Protein AF-A0A6H9I0S2-F1 (afdb_monomer_lite)

Radius of gyration: 25.13 Å; chains: 1; bounding box: 90×48×46 Å

Foldseek 3Di:
DVVVVVVVVVVVVVVVVVVVVVVVPPPPLVQADDLVLLQVLLVVLLVPCLCVLCVVLVHDPPVLSVQEAEDSDADQVLDQKDQAWDWDQDPNATFIARDDSHMYGYLCSQQWDQDPVGGTDGDGRSSGHHSVVSSLVSNLRSQLNVLSVSCRVVVVLSVQGDHPPDDPCRGPSNVSSNVRSVVVSVVVVVVD

Structure (mmCIF, N/CA/C/O backbone):
data_AF-A0A6H9I0S2-F1
#
_entry.id   AF-A0A6H9I0S2-F1
#
loop_
_atom_site.group_PDB
_atom_site.id
_atom_site.type_symbol
_atom_site.label_atom_id
_atom_site.label_alt_id
_atom_site.label_comp_id
_atom_site.label_asym_id
_atom_site.label_entity_id
_atom_site.label_seq_id
_atom_site.pdbx_PDB_ins_code
_atom_site.Cartn_x
_atom_site.Cartn_y
_atom_site.Cartn_z
_atom_site.occupancy
_atom_site.B_iso_or_equiv
_atom_site.auth_seq_id
_atom_site.auth_comp_id
_atom_site.auth_asym_id
_atom_site.auth_atom_id
_atom_site.pdbx_PDB_model_num
ATOM 1 N N . MET A 1 1 ? 63.364 30.405 -28.888 1.00 50.56 1 MET A N 1
ATOM 2 C CA . MET A 1 1 ? 62.815 29.508 -27.844 1.00 50.56 1 MET A CA 1
ATOM 3 C C . MET A 1 1 ? 61.519 30.000 -27.172 1.00 50.56 1 MET A C 1
ATOM 5 O O . MET A 1 1 ? 60.943 29.227 -26.430 1.00 50.56 1 MET A O 1
ATOM 9 N N . HIS A 1 2 ? 60.971 31.193 -27.467 1.00 39.16 2 HIS A N 1
ATOM 10 C CA . HIS A 1 2 ? 59.695 31.644 -26.863 1.00 39.16 2 HIS A CA 1
ATOM 11 C C . HIS A 1 2 ? 58.406 31.169 -27.566 1.00 39.16 2 HIS A C 1
ATOM 13 O O . HIS A 1 2 ? 57.361 31.096 -26.930 1.00 39.16 2 HIS A O 1
ATOM 19 N N . ARG A 1 3 ? 58.449 30.803 -28.857 1.00 37.00 3 ARG A N 1
ATOM 20 C CA . ARG A 1 3 ? 57.252 30.327 -29.587 1.00 37.00 3 ARG A CA 1
ATOM 21 C C . ARG A 1 3 ? 56.834 28.894 -29.236 1.00 37.00 3 ARG A C 1
ATOM 23 O O . ARG A 1 3 ? 55.652 28.592 -29.281 1.00 37.00 3 ARG A O 1
ATOM 30 N N . VAL A 1 4 ? 57.786 28.036 -28.862 1.00 44.94 4 VAL A N 1
ATOM 31 C CA . VAL A 1 4 ? 57.515 26.628 -28.510 1.00 44.94 4 VAL A CA 1
ATOM 32 C C . VAL A 1 4 ? 56.884 26.519 -27.116 1.00 44.94 4 VAL A C 1
ATOM 34 O O . VAL A 1 4 ? 55.994 25.704 -26.910 1.00 44.94 4 VAL A O 1
ATOM 37 N N . PHE A 1 5 ? 57.263 27.399 -26.182 1.00 38.69 5 PHE A N 1
ATOM 38 C CA . PHE A 1 5 ? 56.756 27.376 -24.806 1.00 38.69 5 PHE A CA 1
ATOM 39 C C . PHE A 1 5 ? 55.273 27.783 -24.708 1.00 38.69 5 PHE A C 1
ATOM 41 O O . PHE A 1 5 ? 54.507 27.158 -23.982 1.00 38.69 5 PHE A O 1
ATOM 48 N N . ASN A 1 6 ? 54.831 28.753 -25.519 1.00 38.47 6 ASN A N 1
ATOM 49 C CA . ASN A 1 6 ? 53.419 29.150 -25.563 1.00 38.47 6 ASN A CA 1
ATOM 50 C C . ASN A 1 6 ? 52.501 28.071 -26.153 1.00 38.47 6 ASN A C 1
ATOM 52 O O . ASN A 1 6 ? 51.339 28.000 -25.765 1.00 38.47 6 ASN A O 1
ATOM 56 N N . PHE A 1 7 ? 53.004 27.216 -27.051 1.00 41.78 7 PHE A N 1
ATOM 57 C CA . PHE A 1 7 ? 52.204 26.133 -27.627 1.00 41.78 7 PHE A CA 1
ATOM 58 C C . PHE A 1 7 ? 51.952 25.017 -26.603 1.00 41.78 7 PHE A C 1
ATOM 60 O O . PHE A 1 7 ? 50.820 24.568 -26.453 1.00 41.78 7 PHE A O 1
ATOM 67 N N . PHE A 1 8 ? 52.971 24.635 -25.823 1.00 41.69 8 PHE A N 1
ATOM 68 C CA . PHE A 1 8 ? 52.814 23.634 -24.762 1.00 41.69 8 PHE A CA 1
ATOM 69 C C . PHE A 1 8 ? 51.913 24.116 -23.618 1.00 41.69 8 PHE A C 1
ATOM 71 O O . PHE A 1 8 ? 51.099 23.338 -23.131 1.00 41.69 8 PHE A O 1
ATOM 78 N N . CYS A 1 9 ? 51.973 25.396 -23.233 1.00 47.12 9 CYS A N 1
ATOM 79 C CA . CYS A 1 9 ? 51.040 25.943 -22.243 1.00 47.12 9 CYS A CA 1
ATOM 80 C C . CYS A 1 9 ? 49.589 25.965 -22.754 1.00 47.12 9 CYS A C 1
ATOM 82 O O . CYS A 1 9 ? 48.680 25.662 -21.987 1.00 47.12 9 CYS A O 1
ATOM 84 N N . PHE A 1 10 ? 49.361 26.254 -24.040 1.00 45.59 10 PHE A N 1
ATOM 85 C CA . PHE A 1 10 ? 48.016 26.219 -24.623 1.00 45.59 10 PHE A CA 1
ATOM 86 C C . PHE A 1 10 ? 47.449 24.797 -24.696 1.00 45.59 10 PHE A C 1
ATOM 88 O O . PHE A 1 10 ? 46.291 24.583 -24.349 1.00 45.59 10 PHE A O 1
ATOM 95 N N . VAL A 1 11 ? 48.266 23.811 -25.082 1.00 49.12 11 VAL A N 1
ATOM 96 C CA . VAL A 1 11 ? 47.844 22.401 -25.126 1.00 49.12 11 VAL A CA 1
ATOM 97 C C . VAL A 1 11 ? 47.544 21.875 -23.718 1.00 49.12 11 VAL A C 1
ATOM 99 O O . VAL A 1 11 ? 46.541 21.194 -23.539 1.00 49.12 11 VAL A O 1
ATOM 102 N N . SER A 1 12 ? 48.320 22.252 -22.698 1.00 48.72 12 SER A N 1
ATOM 103 C CA . SER A 1 12 ? 48.050 21.855 -21.306 1.00 48.72 12 SER A CA 1
ATOM 104 C C . SER A 1 12 ? 46.783 22.493 -20.728 1.00 48.72 12 SER A C 1
ATOM 106 O O . SER A 1 12 ? 46.068 21.838 -19.973 1.00 48.72 12 SER A O 1
ATOM 108 N N . VAL A 1 13 ? 46.463 23.739 -21.099 1.00 51.31 13 VAL A N 1
ATOM 109 C CA . VAL A 1 13 ? 45.194 24.380 -20.711 1.00 51.31 13 VAL A CA 1
ATOM 110 C C . VAL A 1 13 ? 44.016 23.720 -21.428 1.00 51.31 13 VAL A C 1
ATOM 112 O O . VAL A 1 13 ? 43.005 23.452 -20.791 1.00 51.31 13 VAL A O 1
ATOM 115 N N . VAL A 1 14 ? 44.147 23.373 -22.712 1.00 52.66 14 VAL A N 1
ATOM 116 C CA . VAL A 1 14 ? 43.085 22.674 -23.457 1.00 52.66 14 VAL A CA 1
ATOM 117 C C . VAL A 1 14 ? 42.875 21.249 -22.930 1.00 52.66 14 VAL A C 1
ATOM 119 O O . VAL A 1 14 ? 41.735 20.853 -22.715 1.00 52.66 14 VAL A O 1
ATOM 122 N N . VAL A 1 15 ? 43.938 20.498 -22.625 1.00 50.72 15 VAL A N 1
ATOM 123 C CA . VAL A 1 15 ? 43.829 19.158 -22.017 1.00 50.72 15 VAL A CA 1
ATOM 124 C C . VAL A 1 15 ? 43.287 19.237 -20.585 1.00 50.72 15 VAL A C 1
ATOM 126 O O . VAL A 1 15 ? 42.453 18.418 -20.212 1.00 50.72 15 VAL A O 1
ATOM 129 N N . GLY A 1 16 ? 43.681 20.246 -19.801 1.00 44.31 16 GLY A N 1
ATOM 130 C CA . GLY A 1 16 ? 43.145 20.487 -18.458 1.00 44.31 16 GLY A CA 1
ATOM 131 C C . GLY A 1 16 ? 41.664 20.876 -18.461 1.00 44.31 16 GLY A C 1
ATOM 132 O O . GLY A 1 16 ? 40.912 20.383 -17.626 1.00 44.31 16 GLY A O 1
ATOM 133 N N . VAL A 1 17 ? 41.223 21.686 -19.429 1.00 50.56 17 VAL A N 1
ATOM 134 C CA . VAL A 1 17 ? 39.807 22.046 -19.623 1.00 50.56 17 VAL A CA 1
ATOM 135 C C . VAL A 1 17 ? 38.997 20.852 -20.128 1.00 50.56 17 VAL A C 1
ATOM 137 O O . VAL A 1 17 ? 37.891 20.652 -19.646 1.00 50.56 17 VAL A O 1
ATOM 140 N N . ILE A 1 18 ? 39.539 20.007 -21.012 1.00 50.84 18 ILE A N 1
ATOM 141 C CA . ILE A 1 18 ? 38.868 18.770 -21.452 1.00 50.84 18 ILE A CA 1
ATOM 142 C C . ILE A 1 18 ? 38.779 17.753 -20.296 1.00 50.84 18 ILE A C 1
ATOM 144 O O . ILE A 1 18 ? 37.745 17.113 -20.122 1.00 50.84 18 ILE A O 1
ATOM 148 N N . TYR A 1 19 ? 39.805 17.637 -19.446 1.00 45.53 19 TYR A N 1
ATOM 149 C CA . TYR A 1 19 ? 39.780 16.748 -18.274 1.00 45.53 19 TYR A CA 1
ATOM 150 C C . TYR A 1 19 ? 38.848 17.255 -17.155 1.00 45.53 19 TYR A C 1
ATOM 152 O O . TYR A 1 19 ? 38.243 16.459 -16.444 1.00 45.53 19 TYR A O 1
ATOM 160 N N . TYR A 1 20 ? 38.676 18.576 -17.008 1.00 43.03 20 TYR A N 1
ATOM 161 C CA . TYR A 1 20 ? 37.696 19.149 -16.073 1.00 43.03 20 TYR A CA 1
ATOM 162 C C . TYR A 1 20 ? 36.266 19.180 -16.637 1.00 43.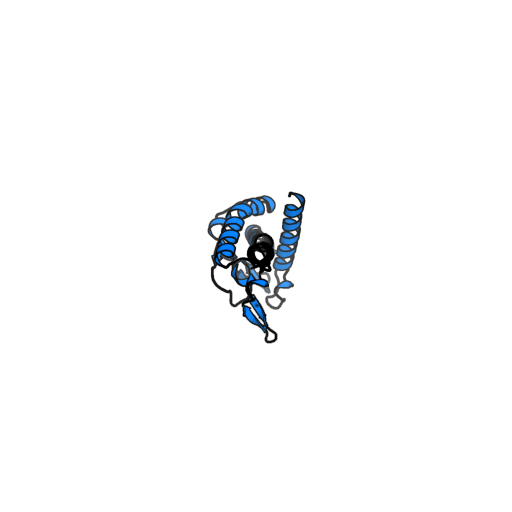03 20 TYR A C 1
ATOM 164 O O . TYR A 1 20 ? 35.311 19.057 -15.872 1.00 43.03 20 TYR A O 1
ATOM 172 N N . ALA A 1 21 ? 36.099 19.302 -17.957 1.00 42.00 21 ALA A N 1
ATOM 173 C CA . ALA A 1 21 ? 34.795 19.237 -18.619 1.00 42.00 21 ALA A CA 1
ATOM 174 C C . ALA A 1 21 ? 34.241 17.803 -18.674 1.00 42.00 21 ALA A C 1
ATOM 176 O O . ALA A 1 21 ? 33.040 17.605 -18.537 1.00 42.00 21 ALA A O 1
ATOM 177 N N . THR A 1 22 ? 35.106 16.786 -18.746 1.00 42.31 22 THR A N 1
ATOM 178 C CA . THR A 1 22 ? 34.679 15.374 -18.798 1.00 42.31 22 THR A CA 1
ATOM 179 C C . THR A 1 22 ? 34.069 14.838 -17.499 1.00 42.31 22 THR A C 1
ATOM 181 O O . THR A 1 22 ? 33.374 13.828 -17.548 1.00 42.31 22 THR A O 1
ATOM 184 N N . ASN A 1 23 ? 34.231 15.518 -16.356 1.00 40.47 23 ASN A N 1
ATOM 185 C CA . ASN A 1 23 ? 33.478 15.186 -15.136 1.00 40.47 23 ASN A CA 1
ATOM 186 C C . ASN A 1 23 ? 32.077 15.820 -15.094 1.00 40.47 23 ASN A C 1
ATOM 188 O O . ASN A 1 23 ? 31.197 15.288 -14.423 1.00 40.47 23 ASN A O 1
ATOM 192 N N . ASN A 1 24 ? 31.855 16.926 -15.812 1.00 41.97 24 ASN A N 1
ATOM 193 C CA . ASN A 1 24 ? 30.536 17.560 -15.917 1.00 41.97 24 ASN A CA 1
ATOM 194 C C . ASN A 1 24 ? 29.695 16.994 -17.075 1.00 41.97 24 ASN A C 1
ATOM 196 O O . ASN A 1 24 ? 28.488 17.214 -17.101 1.00 41.97 24 ASN A O 1
ATOM 200 N N . ASP A 1 25 ? 30.317 16.228 -17.978 1.00 38.03 25 ASP A N 1
ATOM 201 C CA . ASP A 1 25 ? 29.676 15.570 -19.124 1.00 38.03 25 ASP A CA 1
ATOM 202 C C . ASP A 1 25 ? 29.303 14.098 -18.865 1.00 38.03 25 ASP A C 1
ATOM 204 O O . ASP A 1 25 ? 28.965 13.362 -19.798 1.00 38.03 25 ASP A O 1
ATOM 208 N N . PHE A 1 26 ? 29.283 13.642 -17.606 1.00 43.69 26 PHE A N 1
ATOM 209 C CA . PHE A 1 26 ? 28.403 12.520 -17.291 1.00 43.69 26 PHE A CA 1
ATOM 210 C C . PHE A 1 26 ? 26.979 13.029 -17.497 1.00 43.69 26 PHE A C 1
ATOM 212 O O . PHE A 1 26 ? 26.432 13.744 -16.657 1.00 43.69 26 PHE A O 1
ATOM 219 N N . LEU A 1 27 ? 26.363 12.639 -18.619 1.00 43.09 27 LEU A N 1
ATOM 220 C CA . LEU A 1 27 ? 24.921 12.441 -18.652 1.00 43.09 27 LEU A CA 1
ATOM 221 C C . LEU A 1 27 ? 24.607 11.691 -17.366 1.00 43.09 27 LEU A C 1
ATOM 223 O O . LEU A 1 27 ? 24.990 10.529 -17.225 1.00 43.09 27 LEU A O 1
ATOM 227 N N . TRP A 1 28 ? 24.000 12.385 -16.405 1.00 46.88 28 TRP A N 1
ATOM 228 C CA . TRP A 1 28 ? 23.437 11.764 -15.228 1.00 46.88 28 TRP A CA 1
ATOM 229 C C . TRP A 1 28 ? 22.404 10.801 -15.789 1.00 46.88 28 TRP A C 1
ATOM 231 O O . TRP A 1 28 ? 21.280 11.189 -16.106 1.00 46.88 28 TRP A O 1
ATOM 241 N N . ILE A 1 29 ? 22.818 9.554 -16.023 1.00 53.88 29 ILE A N 1
ATOM 242 C CA . ILE A 1 29 ? 21.894 8.455 -16.202 1.00 53.88 29 ILE A CA 1
ATOM 243 C C . ILE A 1 29 ? 21.117 8.526 -14.905 1.00 53.88 29 ILE A C 1
ATOM 245 O O . ILE A 1 29 ? 21.670 8.276 -13.836 1.00 53.88 29 ILE A O 1
ATOM 249 N N . ASN A 1 30 ? 19.889 9.023 -14.987 1.00 58.41 30 ASN A N 1
ATOM 250 C CA . ASN A 1 30 ? 19.016 9.115 -13.841 1.00 58.41 30 ASN A CA 1
ATOM 251 C C . ASN A 1 30 ? 18.638 7.665 -13.542 1.00 58.41 30 ASN A C 1
ATOM 253 O O . ASN A 1 30 ? 17.701 7.117 -14.119 1.00 58.41 30 ASN A O 1
ATOM 257 N N . ILE A 1 31 ? 19.509 6.984 -12.797 1.00 74.38 31 ILE A N 1
ATOM 258 C CA . ILE A 1 31 ? 19.291 5.622 -12.347 1.00 74.38 31 ILE A CA 1
ATOM 259 C C . ILE A 1 31 ? 18.144 5.768 -11.356 1.00 74.38 31 ILE A C 1
ATOM 261 O O . ILE A 1 31 ? 18.300 6.396 -10.308 1.00 74.38 31 ILE A O 1
ATOM 265 N N . GLY A 1 32 ? 16.970 5.268 -11.735 1.00 86.06 32 GLY A N 1
ATOM 266 C CA . GLY A 1 32 ? 15.850 5.190 -10.817 1.00 86.06 32 GLY A CA 1
ATOM 267 C C . GLY A 1 32 ? 16.204 4.306 -9.623 1.00 86.06 32 GLY A C 1
ATOM 268 O O . GLY A 1 32 ? 17.244 3.648 -9.590 1.00 86.06 32 GLY A O 1
ATOM 269 N N . VAL A 1 33 ? 15.333 4.314 -8.626 1.00 93.56 33 VAL A N 1
ATOM 270 C CA . VAL A 1 33 ? 15.559 3.696 -7.319 1.00 93.56 33 VAL A CA 1
ATOM 271 C C . VAL A 1 33 ? 16.083 2.250 -7.427 1.00 93.56 33 VAL A C 1
ATOM 273 O O . VAL A 1 33 ? 15.630 1.450 -8.260 1.00 93.56 33 VAL A O 1
ATOM 276 N N . THR A 1 34 ? 17.079 1.916 -6.604 1.00 93.31 34 THR A N 1
ATOM 277 C CA . THR A 1 34 ? 17.616 0.547 -6.520 1.00 93.31 34 THR A CA 1
ATOM 278 C C . THR A 1 34 ? 16.692 -0.362 -5.701 1.00 93.31 34 THR A C 1
ATOM 280 O O . THR A 1 34 ? 15.788 0.110 -5.018 1.00 93.31 34 THR A O 1
ATOM 283 N N . GLU A 1 35 ? 16.901 -1.682 -5.745 1.00 93.25 35 GLU A N 1
ATOM 284 C CA . GLU A 1 35 ? 16.121 -2.635 -4.927 1.00 93.25 35 GLU A CA 1
ATOM 285 C C . GLU A 1 35 ? 16.310 -2.391 -3.423 1.00 93.25 35 GLU A C 1
ATOM 287 O O . GLU A 1 35 ? 15.340 -2.371 -2.668 1.00 93.25 35 GLU A O 1
ATOM 292 N N . GLU A 1 36 ? 17.546 -2.121 -2.996 1.00 94.62 36 GLU A N 1
ATOM 293 C CA . GLU A 1 36 ? 17.867 -1.796 -1.604 1.00 94.62 36 GLU A CA 1
ATOM 294 C C . GLU A 1 36 ? 17.200 -0.488 -1.157 1.00 94.62 36 GLU A C 1
ATOM 296 O O . GLU A 1 36 ? 16.602 -0.415 -0.080 1.00 94.62 36 GLU A O 1
ATOM 301 N N . GLU A 1 37 ? 17.246 0.543 -2.005 1.00 95.88 37 GLU A N 1
ATOM 302 C CA . GLU A 1 37 ? 16.596 1.821 -1.723 1.00 95.88 37 GLU A CA 1
ATOM 303 C C . GLU A 1 37 ? 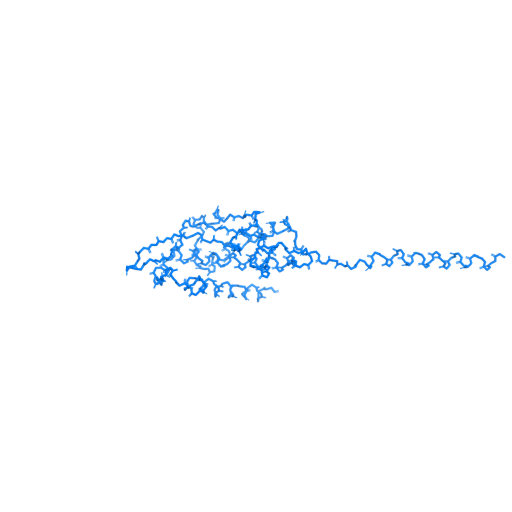15.074 1.683 -1.677 1.00 95.88 37 GLU A C 1
ATOM 305 O O . GLU A 1 37 ? 14.444 2.257 -0.791 1.00 95.88 37 GLU A O 1
ATOM 310 N N . ALA A 1 38 ? 14.484 0.900 -2.582 1.00 96.38 38 ALA A N 1
ATOM 311 C CA . ALA A 1 38 ? 13.053 0.631 -2.598 1.00 96.38 38 ALA A CA 1
ATOM 312 C C . ALA A 1 38 ? 12.598 -0.067 -1.308 1.00 96.38 38 ALA A C 1
ATOM 314 O O . ALA A 1 38 ? 11.620 0.363 -0.695 1.00 96.38 38 ALA A O 1
ATOM 315 N N . LEU A 1 39 ? 13.332 -1.080 -0.836 1.00 97.31 39 LEU A N 1
ATOM 316 C CA . LEU A 1 39 ? 13.050 -1.729 0.450 1.00 97.31 39 LEU A CA 1
ATOM 317 C C . LEU A 1 39 ? 13.152 -0.742 1.616 1.00 97.31 39 LEU A C 1
ATOM 319 O O . LEU A 1 39 ? 12.231 -0.648 2.428 1.00 97.31 39 LEU A O 1
ATOM 323 N N . SER A 1 40 ? 14.239 0.030 1.673 1.00 97.88 40 SER A N 1
ATOM 324 C CA . SER A 1 40 ? 14.467 1.024 2.727 1.00 97.88 40 SER A CA 1
ATOM 325 C C . SER A 1 40 ? 13.365 2.091 2.766 1.00 97.88 40 SER A C 1
ATOM 327 O O . SER A 1 40 ? 12.795 2.362 3.826 1.00 97.88 40 SER A O 1
ATOM 329 N N . ILE A 1 41 ? 12.987 2.638 1.604 1.00 98.06 41 ILE A N 1
ATOM 330 C CA . ILE A 1 41 ? 11.891 3.607 1.477 1.00 98.06 41 ILE A CA 1
ATOM 331 C C . ILE A 1 41 ? 10.561 2.984 1.906 1.00 98.06 41 ILE A C 1
ATOM 333 O O . ILE A 1 41 ? 9.805 3.624 2.632 1.00 98.06 41 ILE A O 1
ATOM 337 N N . THR A 1 42 ? 10.278 1.744 1.503 1.00 98.19 42 THR A N 1
ATOM 338 C CA . THR A 1 42 ? 9.026 1.058 1.862 1.00 98.19 42 THR A CA 1
ATOM 339 C C . THR A 1 42 ? 8.921 0.850 3.370 1.00 98.19 42 THR A C 1
ATOM 341 O O . THR A 1 42 ? 7.888 1.160 3.961 1.00 98.19 42 THR A O 1
ATOM 344 N N . HIS A 1 43 ? 10.000 0.404 4.021 1.00 98.12 43 HIS A N 1
ATOM 345 C CA . HIS A 1 43 ? 10.053 0.284 5.481 1.00 98.12 43 HIS A CA 1
ATOM 346 C C . HIS A 1 43 ? 9.803 1.622 6.181 1.00 98.12 43 HIS A C 1
ATOM 348 O O . HIS A 1 43 ? 9.055 1.680 7.158 1.00 98.12 43 HIS A O 1
ATOM 354 N N . ASP A 1 44 ? 10.415 2.694 5.685 1.00 97.88 44 ASP A N 1
ATOM 355 C CA . ASP A 1 44 ? 10.243 4.034 6.236 1.00 97.88 44 ASP A CA 1
ATOM 356 C C . ASP A 1 44 ? 8.805 4.554 6.056 1.00 97.88 44 ASP A C 1
ATOM 358 O O . ASP A 1 44 ? 8.212 5.074 7.003 1.00 97.88 44 ASP A O 1
ATOM 362 N N . VAL A 1 45 ? 8.197 4.342 4.885 1.00 97.12 45 VAL A N 1
ATOM 363 C CA . VAL A 1 45 ? 6.783 4.664 4.625 1.00 97.12 45 VAL A CA 1
ATOM 364 C C . VAL A 1 45 ? 5.863 3.908 5.580 1.00 97.12 45 VAL A C 1
ATOM 366 O O . VAL A 1 45 ? 5.081 4.539 6.289 1.00 97.12 45 VAL A O 1
ATOM 369 N N . VAL A 1 46 ? 5.996 2.582 5.677 1.00 97.06 46 VAL A N 1
ATOM 370 C CA . VAL A 1 46 ? 5.177 1.762 6.588 1.00 97.06 46 VAL A CA 1
ATOM 371 C C . VAL A 1 46 ? 5.328 2.235 8.030 1.00 97.06 46 VAL A C 1
ATOM 373 O O . VAL A 1 46 ? 4.332 2.438 8.726 1.00 97.06 46 VAL A O 1
ATOM 376 N N . LYS A 1 47 ? 6.558 2.487 8.481 1.00 96.00 47 LYS A N 1
ATOM 377 C CA . LYS A 1 47 ? 6.819 2.942 9.849 1.00 96.00 47 LYS A CA 1
ATOM 378 C C . LYS A 1 47 ? 6.215 4.317 10.145 1.00 96.00 47 LYS A C 1
ATOM 380 O O . LYS A 1 47 ? 5.715 4.531 11.247 1.00 96.00 47 LYS A O 1
ATOM 385 N N . THR A 1 48 ? 6.306 5.256 9.207 1.00 94.44 48 THR A N 1
ATOM 386 C CA . THR A 1 48 ? 5.936 6.661 9.451 1.00 94.44 48 THR A CA 1
ATOM 387 C C . THR A 1 48 ? 4.468 6.956 9.169 1.00 94.44 48 THR A C 1
ATOM 389 O O . THR A 1 48 ? 3.877 7.776 9.869 1.00 94.44 48 THR A O 1
ATOM 392 N N . GLN A 1 49 ? 3.863 6.291 8.183 1.00 95.69 49 GLN A N 1
ATOM 393 C CA . GLN A 1 49 ? 2.525 6.639 7.704 1.00 95.69 49 GLN A CA 1
ATOM 394 C C . GLN A 1 49 ? 1.409 5.768 8.270 1.00 95.69 49 GLN A C 1
ATOM 396 O O . GLN A 1 49 ? 0.289 6.258 8.378 1.00 95.69 49 GLN A O 1
ATOM 401 N N . THR A 1 50 ? 1.679 4.523 8.680 1.00 96.00 50 THR A N 1
ATOM 402 C CA . THR A 1 50 ? 0.614 3.598 9.118 1.00 96.00 50 THR A CA 1
ATOM 403 C C . THR A 1 50 ? -0.265 4.211 10.208 1.00 96.00 50 THR A C 1
ATOM 405 O O . THR A 1 50 ? -1.482 4.272 10.065 1.00 96.00 50 THR A O 1
ATOM 408 N N . GLN A 1 51 ? 0.341 4.761 11.263 1.00 94.69 51 GLN A N 1
ATOM 409 C CA . GLN A 1 51 ? -0.400 5.397 12.358 1.00 94.69 51 GLN A CA 1
ATOM 410 C C . GLN A 1 51 ? -1.169 6.649 11.915 1.00 94.69 51 GLN A C 1
ATOM 412 O O . GLN A 1 51 ? -2.285 6.874 12.376 1.00 94.69 51 GLN A O 1
ATOM 417 N N . LEU A 1 52 ? -0.609 7.445 11.001 1.00 94.69 52 LEU A N 1
ATOM 418 C CA . LEU A 1 52 ? -1.270 8.648 10.485 1.00 94.69 52 LEU A CA 1
ATOM 419 C C . LEU A 1 52 ? -2.510 8.290 9.657 1.00 94.69 52 LEU A C 1
ATOM 421 O O . LEU A 1 52 ? -3.553 8.923 9.805 1.00 94.69 52 LEU A O 1
ATOM 425 N N . ILE A 1 53 ? -2.403 7.258 8.820 1.00 96.75 53 ILE A N 1
ATOM 426 C CA . ILE A 1 53 ? -3.507 6.744 8.002 1.00 96.75 53 ILE A CA 1
ATOM 427 C C . ILE A 1 53 ? -4.597 6.140 8.893 1.00 96.75 53 ILE A C 1
ATOM 429 O O . ILE A 1 53 ? -5.774 6.442 8.719 1.00 96.75 53 ILE A O 1
ATOM 433 N N . LEU A 1 54 ? -4.228 5.328 9.887 1.00 95.31 54 LEU A N 1
ATOM 434 C CA . LEU A 1 54 ? -5.189 4.731 10.822 1.00 95.31 54 LEU A CA 1
ATOM 435 C C . LEU A 1 54 ? -5.974 5.797 11.604 1.00 95.31 54 LEU A C 1
ATOM 437 O O . LEU A 1 54 ? -7.197 5.698 11.724 1.00 95.31 54 LEU A O 1
ATOM 441 N N . GLN A 1 55 ? -5.292 6.851 12.067 1.00 94.19 55 GLN A N 1
ATOM 442 C CA . GLN A 1 55 ? -5.929 7.993 12.729 1.00 94.19 55 GLN A CA 1
ATOM 443 C C . GLN A 1 55 ? -6.906 8.729 11.805 1.00 94.19 55 GLN A C 1
ATOM 445 O O . GLN A 1 55 ? -8.015 9.049 12.232 1.00 94.19 55 GLN A O 1
ATOM 450 N N . ASP A 1 56 ? -6.525 8.961 10.547 1.00 95.44 56 ASP A N 1
ATOM 451 C CA . ASP A 1 56 ? -7.394 9.573 9.533 1.00 95.44 56 ASP A CA 1
ATOM 452 C C . ASP A 1 56 ? -8.634 8.710 9.233 1.00 95.44 56 ASP A C 1
ATOM 454 O O . ASP A 1 56 ? -9.749 9.220 9.119 1.00 95.44 56 ASP A O 1
ATOM 458 N N . LEU A 1 57 ? -8.469 7.385 9.210 1.00 94.94 57 LEU A N 1
ATOM 459 C CA . LEU A 1 57 ? -9.557 6.413 9.064 1.00 94.94 57 LEU A CA 1
ATOM 460 C C . LEU A 1 57 ? -10.430 6.266 10.325 1.00 94.94 57 LEU A C 1
ATOM 462 O O . LEU A 1 57 ? -11.474 5.607 10.274 1.00 94.94 57 LEU A O 1
ATOM 466 N N . GLY A 1 58 ? -10.024 6.855 11.453 1.00 94.31 58 GLY A N 1
ATOM 467 C CA . GLY A 1 58 ? -10.732 6.759 12.729 1.00 94.31 58 GLY A CA 1
ATOM 468 C C . GLY A 1 58 ? -10.699 5.359 13.351 1.00 94.31 58 GLY A C 1
ATOM 469 O O . GLY A 1 58 ? -11.616 5.007 14.094 1.00 94.31 58 GLY A O 1
ATOM 470 N N . VAL A 1 59 ? -9.678 4.552 13.044 1.00 90.44 59 VAL A N 1
ATOM 471 C CA . VAL A 1 59 ? -9.476 3.208 13.610 1.00 90.44 59 VAL A CA 1
ATOM 472 C C . VAL A 1 59 ? -8.165 3.127 14.383 1.00 90.44 59 VAL A C 1
ATOM 474 O O . VAL A 1 59 ? -7.186 3.794 14.063 1.00 90.44 59 VAL A O 1
ATOM 477 N N . GLY A 1 60 ? -8.151 2.309 15.433 1.00 88.69 60 GLY A N 1
ATOM 478 C CA . GLY A 1 60 ? -6.937 2.034 16.195 1.00 88.69 60 GLY A CA 1
ATOM 479 C C . GLY A 1 60 ? -6.026 1.025 15.497 1.00 88.69 60 GLY A C 1
ATOM 480 O O . GLY A 1 60 ? -6.468 0.218 14.675 1.00 88.69 60 GLY A O 1
ATOM 481 N N . ASP A 1 61 ? -4.754 1.044 15.886 1.00 87.75 61 ASP A N 1
ATOM 482 C CA . ASP A 1 61 ? -3.809 -0.029 15.592 1.00 87.75 61 ASP A CA 1
ATOM 483 C C . ASP A 1 61 ? -4.055 -1.193 16.561 1.00 87.75 61 ASP A C 1
ATOM 485 O O . ASP A 1 61 ? -3.523 -1.225 17.669 1.00 87.75 61 ASP A O 1
ATOM 489 N N . ASP A 1 62 ? -4.909 -2.136 16.165 1.00 86.25 62 ASP A N 1
ATOM 490 C CA . ASP A 1 62 ? -5.225 -3.347 16.936 1.00 86.25 62 ASP A CA 1
ATOM 491 C C . ASP A 1 62 ? -4.151 -4.448 16.791 1.00 86.25 62 ASP A C 1
ATOM 493 O O . ASP A 1 62 ? -4.394 -5.626 17.071 1.00 86.25 62 ASP A O 1
ATOM 497 N N . GLY A 1 63 ? -2.949 -4.064 16.346 1.00 88.25 63 GLY A N 1
ATOM 498 C CA . GLY A 1 63 ? -1.869 -4.962 15.958 1.00 88.25 63 GLY A CA 1
ATOM 499 C C . GLY A 1 63 ? -1.721 -5.120 14.444 1.00 88.25 63 GLY A C 1
ATOM 500 O O . GLY A 1 63 ? -0.924 -5.949 14.013 1.00 88.25 63 GLY A O 1
ATOM 501 N N . ILE A 1 64 ? -2.447 -4.351 13.626 1.00 90.38 64 ILE A N 1
ATOM 502 C CA . ILE A 1 64 ? -2.273 -4.352 12.168 1.00 90.38 64 ILE A CA 1
ATOM 503 C C . ILE A 1 64 ? -0.865 -3.913 11.751 1.00 90.38 64 ILE A C 1
ATOM 505 O O . ILE A 1 64 ? -0.307 -4.511 10.835 1.00 90.38 64 ILE A O 1
ATOM 509 N N . SER A 1 65 ? -0.231 -2.963 12.452 1.00 91.50 65 SER A N 1
ATOM 510 C CA . SER A 1 65 ? 1.115 -2.490 12.080 1.00 91.50 65 SER A CA 1
ATOM 511 C C . SER A 1 65 ? 2.171 -3.600 12.093 1.00 91.50 65 SER A C 1
ATOM 513 O O . SER A 1 65 ? 3.107 -3.566 11.299 1.00 91.50 65 SER A O 1
ATOM 515 N N . SER A 1 66 ? 2.035 -4.600 12.973 1.00 90.94 66 SER A N 1
ATOM 516 C CA . SER A 1 66 ? 2.957 -5.746 13.041 1.00 90.94 66 SER A CA 1
ATOM 517 C C . SER A 1 66 ? 2.633 -6.856 12.037 1.00 90.94 66 SER A C 1
ATOM 519 O O . SER A 1 66 ? 3.381 -7.828 11.933 1.00 90.94 66 SER A O 1
ATOM 521 N N . LYS A 1 67 ? 1.533 -6.709 11.291 1.00 92.19 67 LYS A N 1
ATOM 522 C CA . LYS A 1 67 ? 1.062 -7.634 10.253 1.00 92.19 67 LYS A CA 1
ATOM 523 C C . LYS A 1 67 ? 1.211 -7.062 8.841 1.00 92.19 67 LYS A C 1
ATOM 525 O O . LYS A 1 67 ? 0.694 -7.648 7.894 1.00 92.19 67 LYS A O 1
ATOM 530 N N . ILE A 1 68 ? 1.911 -5.935 8.700 1.00 94.62 68 ILE A N 1
ATOM 531 C CA . ILE A 1 68 ? 2.356 -5.421 7.406 1.00 94.62 68 ILE A CA 1
ATOM 532 C C . ILE A 1 68 ? 3.690 -6.092 7.076 1.00 94.62 68 ILE A C 1
ATOM 534 O O . ILE A 1 68 ? 4.696 -5.862 7.752 1.00 94.62 68 ILE A O 1
ATOM 538 N N . ILE A 1 69 ? 3.694 -6.939 6.053 1.00 94.88 69 ILE A N 1
ATOM 539 C CA . ILE A 1 69 ? 4.852 -7.711 5.608 1.00 94.88 69 ILE A CA 1
ATOM 540 C C . ILE A 1 69 ? 5.363 -7.096 4.308 1.00 94.88 69 ILE A C 1
ATOM 542 O O . ILE A 1 69 ? 4.632 -6.973 3.329 1.00 94.88 69 ILE A O 1
ATOM 546 N N . ILE A 1 70 ? 6.637 -6.708 4.292 1.00 96.19 70 ILE A N 1
ATOM 547 C CA . ILE A 1 70 ? 7.296 -6.168 3.100 1.00 96.19 70 ILE A CA 1
ATOM 548 C C . ILE A 1 70 ? 8.101 -7.289 2.453 1.00 96.19 70 ILE A C 1
ATOM 550 O O . ILE A 1 70 ? 8.987 -7.873 3.081 1.00 96.19 70 ILE A O 1
ATOM 554 N N . HIS A 1 71 ? 7.802 -7.575 1.191 1.00 94.25 71 HIS A N 1
ATOM 555 C CA . HIS A 1 71 ? 8.454 -8.618 0.409 1.00 94.25 71 HIS A CA 1
ATOM 556 C C . HIS A 1 71 ? 9.567 -8.028 -0.456 1.00 94.25 71 HIS A C 1
ATOM 558 O O . HIS A 1 71 ? 9.422 -6.965 -1.053 1.00 94.25 71 HIS A O 1
ATOM 564 N N . ASN A 1 72 ? 10.684 -8.739 -0.574 1.00 91.81 72 ASN A N 1
ATOM 565 C CA . ASN A 1 72 ? 11.787 -8.378 -1.473 1.00 91.81 72 ASN A CA 1
ATOM 566 C C . ASN A 1 72 ? 11.757 -9.159 -2.796 1.00 91.81 72 ASN A C 1
ATOM 568 O O . ASN A 1 72 ? 12.760 -9.228 -3.501 1.00 91.81 72 ASN A O 1
ATOM 572 N N . THR A 1 73 ? 10.618 -9.768 -3.119 1.00 89.81 73 THR A N 1
ATOM 573 C CA . THR A 1 73 ? 10.426 -10.598 -4.306 1.00 89.81 73 THR A CA 1
ATOM 574 C C . THR A 1 73 ? 9.566 -9.892 -5.347 1.00 89.81 73 THR A C 1
ATOM 576 O O . THR A 1 73 ? 8.775 -8.999 -5.043 1.00 89.81 73 THR A O 1
ATOM 579 N N . TYR A 1 74 ? 9.730 -10.313 -6.598 1.00 85.06 74 TYR A N 1
ATOM 580 C CA . TYR A 1 74 ? 8.887 -9.904 -7.714 1.00 85.06 74 TYR A CA 1
ATOM 581 C C . TYR A 1 74 ? 7.563 -10.686 -7.660 1.00 85.06 74 TYR A C 1
ATOM 583 O O . TYR A 1 74 ? 7.606 -11.915 -7.716 1.00 85.06 74 TYR A O 1
ATOM 591 N N . PRO A 1 75 ? 6.401 -10.025 -7.516 1.00 82.31 75 PRO A N 1
ATOM 592 C CA . PRO A 1 75 ? 5.130 -10.725 -7.377 1.00 82.31 75 PRO A CA 1
ATOM 593 C C . PRO A 1 75 ? 4.625 -11.243 -8.730 1.00 82.31 75 PRO A C 1
ATOM 595 O O . PRO A 1 75 ? 4.482 -10.476 -9.682 1.00 82.31 75 PRO A O 1
ATOM 598 N N . ASP A 1 76 ? 4.257 -12.523 -8.802 1.00 76.88 76 ASP A N 1
ATOM 599 C CA . ASP A 1 76 ? 3.744 -13.145 -10.037 1.00 76.88 76 ASP A CA 1
ATOM 600 C C . ASP A 1 76 ? 2.401 -12.550 -10.501 1.00 76.88 76 ASP A C 1
ATOM 602 O O . ASP A 1 76 ? 2.067 -12.557 -11.688 1.00 76.88 76 ASP A O 1
ATOM 606 N N . ASN A 1 77 ? 1.613 -12.021 -9.562 1.00 76.38 77 ASN A N 1
ATOM 607 C CA . ASN A 1 77 ? 0.310 -11.415 -9.837 1.00 76.38 77 ASN A CA 1
ATOM 608 C C . ASN A 1 77 ? 0.405 -9.941 -10.277 1.00 76.38 77 ASN A C 1
ATOM 610 O O . ASN A 1 77 ? -0.552 -9.416 -10.846 1.00 76.38 77 ASN A O 1
ATOM 614 N N . GLY A 1 78 ? 1.563 -9.299 -10.088 1.00 81.00 78 GLY A N 1
ATOM 615 C CA . GLY A 1 78 ? 1.794 -7.903 -10.450 1.00 81.00 78 GLY A CA 1
ATOM 616 C C . GLY A 1 78 ? 1.092 -6.875 -9.555 1.00 81.00 78 GLY A C 1
ATOM 617 O O . GLY A 1 78 ? 0.920 -5.741 -9.999 1.00 81.00 78 GLY A O 1
ATOM 618 N N . TYR A 1 79 ? 0.686 -7.235 -8.332 1.00 85.38 79 TYR A N 1
ATOM 619 C CA . TYR A 1 79 ? 0.112 -6.291 -7.365 1.00 85.38 79 TYR A CA 1
ATOM 620 C C . TYR A 1 79 ? 1.176 -5.730 -6.415 1.00 85.38 79 TYR A C 1
ATOM 622 O O . TYR A 1 79 ? 2.067 -6.450 -5.968 1.00 85.38 79 TYR A O 1
ATOM 630 N N . ALA A 1 80 ? 1.073 -4.435 -6.104 1.00 87.38 80 ALA A N 1
ATOM 631 C CA . ALA A 1 80 ? 1.986 -3.728 -5.200 1.00 87.38 80 ALA A CA 1
ATOM 632 C C . ALA A 1 80 ? 1.648 -3.916 -3.718 1.00 87.38 80 ALA A C 1
ATOM 634 O O . ALA A 1 80 ? 2.529 -3.812 -2.866 1.00 87.38 80 ALA A O 1
ATOM 635 N N . GLY A 1 81 ? 0.379 -4.177 -3.425 1.00 88.75 81 GLY A N 1
ATOM 636 C CA . GLY A 1 81 ? -0.164 -4.412 -2.100 1.00 88.75 81 GLY A CA 1
ATOM 637 C C . GLY A 1 81 ? -1.245 -5.479 -2.184 1.00 88.75 81 GLY A C 1
ATOM 638 O O . GLY A 1 81 ? -1.878 -5.636 -3.230 1.00 88.75 81 GLY A O 1
ATOM 639 N N . LEU A 1 82 ? -1.389 -6.261 -1.118 1.00 88.12 82 LEU A N 1
ATOM 640 C CA . LEU A 1 82 ? -2.458 -7.238 -0.968 1.00 88.12 82 LEU A CA 1
ATOM 641 C C . LEU A 1 82 ? -2.920 -7.280 0.484 1.00 88.12 82 LEU A C 1
ATOM 643 O O . LEU A 1 82 ? -2.225 -7.798 1.363 1.00 88.12 82 LEU A O 1
ATOM 647 N N . PHE A 1 83 ? -4.142 -6.825 0.724 1.00 83.00 83 PHE A N 1
ATOM 648 C CA . PHE A 1 83 ? -4.905 -7.221 1.895 1.00 83.00 83 PHE A CA 1
ATOM 649 C C . PHE A 1 83 ? -5.569 -8.575 1.622 1.00 83.00 83 PHE A C 1
ATOM 651 O O . PHE A 1 83 ? -6.471 -8.684 0.781 1.00 83.00 83 PHE A O 1
ATOM 658 N N . TYR A 1 84 ? -5.131 -9.623 2.330 1.00 74.31 84 TYR A N 1
ATOM 659 C CA . TYR A 1 84 ? -5.644 -10.978 2.105 1.00 74.31 84 TYR A CA 1
ATOM 660 C C . TYR A 1 84 ? -7.169 -11.037 2.176 1.00 74.31 84 TYR A C 1
ATOM 662 O O . TYR A 1 84 ? -7.808 -10.411 3.023 1.00 74.31 84 TYR A O 1
ATOM 670 N N . GLY A 1 85 ? -7.755 -11.855 1.303 1.00 67.38 85 GLY A N 1
ATOM 671 C CA . GLY A 1 85 ? -9.173 -12.171 1.311 1.00 67.38 85 GLY A CA 1
ATOM 672 C C . GLY A 1 85 ? -9.468 -13.660 1.241 1.00 67.38 85 GLY A C 1
ATOM 673 O O . GLY A 1 85 ? -8.647 -14.485 0.860 1.00 67.38 85 GLY A O 1
ATOM 674 N N . ASP A 1 86 ? -10.678 -13.976 1.658 1.00 69.50 86 ASP A N 1
ATOM 675 C CA . ASP A 1 86 ? -11.379 -15.244 1.623 1.00 69.50 86 ASP A CA 1
ATOM 676 C C . ASP A 1 86 ? -12.736 -15.003 0.941 1.00 69.50 86 ASP A C 1
ATOM 678 O O . ASP A 1 86 ? -12.953 -13.980 0.289 1.00 69.50 86 ASP A O 1
ATOM 682 N N . TYR A 1 87 ? -13.668 -15.933 1.076 1.00 71.75 87 TYR A N 1
ATOM 683 C CA . TYR A 1 87 ? -15.025 -15.783 0.587 1.00 71.75 87 TYR A CA 1
ATOM 684 C C . TYR A 1 87 ? -16.016 -16.121 1.694 1.00 71.75 87 TYR A C 1
ATOM 686 O O . TYR A 1 87 ? -15.832 -17.080 2.442 1.00 71.75 87 TYR A O 1
ATOM 694 N N . ALA A 1 88 ? -17.109 -15.371 1.760 1.00 70.00 88 ALA A N 1
ATOM 695 C CA . ALA A 1 88 ? -18.257 -15.713 2.586 1.00 70.00 88 ALA A CA 1
ATOM 696 C C . ALA A 1 88 ? -19.523 -15.743 1.734 1.00 70.00 88 ALA A C 1
ATOM 698 O O . ALA A 1 88 ? -19.639 -15.043 0.728 1.00 70.00 88 ALA A O 1
ATOM 699 N N . ILE A 1 89 ? -20.487 -16.561 2.150 1.00 73.06 89 ILE A N 1
ATOM 700 C CA . ILE A 1 89 ? -21.822 -16.556 1.559 1.00 73.06 89 ILE A CA 1
ATOM 701 C C . ILE A 1 89 ? -22.687 -15.630 2.410 1.00 73.06 89 ILE A C 1
ATOM 703 O O . ILE A 1 89 ? -23.003 -15.955 3.553 1.00 73.06 89 ILE A O 1
ATOM 707 N N . ALA A 1 90 ? -23.071 -14.487 1.848 1.00 66.94 90 ALA A N 1
ATOM 708 C CA . ALA A 1 90 ? -23.996 -13.544 2.465 1.00 66.94 90 ALA A CA 1
ATOM 709 C C . ALA A 1 90 ? -25.242 -13.436 1.579 1.00 66.94 90 ALA A C 1
ATOM 711 O O . ALA A 1 90 ? -25.141 -13.150 0.389 1.00 66.94 90 ALA A O 1
ATOM 712 N N . ASN A 1 91 ? -26.425 -13.699 2.144 1.00 68.50 91 ASN A N 1
ATOM 713 C CA . ASN A 1 91 ? -27.706 -13.650 1.423 1.00 68.50 91 ASN A CA 1
ATOM 714 C C . ASN A 1 91 ? -27.738 -14.489 0.124 1.00 68.50 91 ASN A C 1
ATOM 716 O O . ASN A 1 91 ? -28.342 -14.089 -0.866 1.00 68.50 91 ASN A O 1
ATOM 720 N N . GLY A 1 92 ? -27.070 -15.648 0.116 1.00 72.38 92 GLY A N 1
ATOM 721 C CA . GLY A 1 92 ? -27.011 -16.541 -1.049 1.00 72.38 92 GLY A CA 1
ATOM 722 C C . GLY A 1 92 ? -26.018 -16.125 -2.141 1.00 72.38 92 GLY A C 1
ATOM 723 O O . GLY A 1 92 ? -25.870 -16.855 -3.117 1.00 72.38 92 GLY A O 1
ATOM 724 N N . VAL A 1 93 ? -25.300 -15.010 -1.970 1.00 73.06 93 VAL A N 1
ATOM 725 C CA . VAL A 1 93 ? -24.240 -14.556 -2.880 1.00 73.06 93 VAL A CA 1
ATOM 726 C C . VAL A 1 93 ? -22.882 -14.935 -2.296 1.00 73.06 93 VAL A C 1
ATOM 728 O O . VAL A 1 93 ? -22.602 -14.656 -1.128 1.00 73.06 93 VAL A O 1
ATOM 731 N N . LYS A 1 94 ? -22.028 -15.577 -3.103 1.00 73.00 94 LYS A N 1
ATOM 732 C CA . LYS A 1 94 ? -20.618 -15.784 -2.755 1.00 73.00 94 LYS A CA 1
ATOM 733 C C . LYS A 1 94 ? -19.891 -14.461 -2.956 1.00 73.00 94 LYS A C 1
ATOM 735 O O . LYS A 1 94 ? -19.670 -14.048 -4.092 1.00 73.00 94 LYS A O 1
ATOM 740 N N . SER A 1 95 ? -19.509 -13.824 -1.861 1.00 67.56 95 SER A N 1
ATOM 741 C CA . SER A 1 95 ? -18.751 -12.581 -1.880 1.00 67.56 95 SER A CA 1
ATOM 742 C C . SER A 1 95 ? -1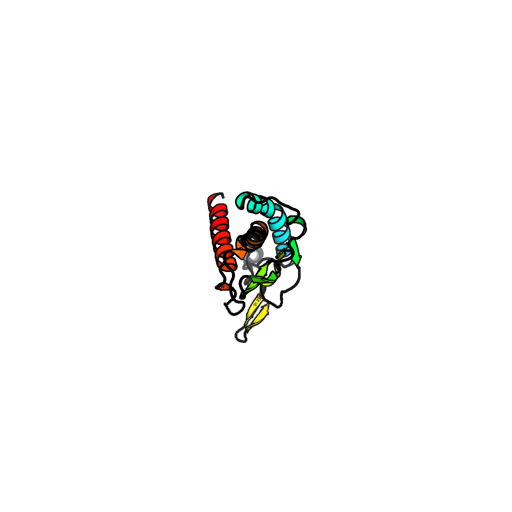7.321 -12.835 -1.458 1.00 67.56 95 SER A C 1
ATOM 744 O O . SER A 1 95 ? -17.072 -13.605 -0.533 1.00 67.56 95 SER A O 1
ATOM 746 N N . TYR A 1 96 ? -16.377 -12.193 -2.148 1.00 68.31 96 TYR A N 1
ATOM 747 C CA . TYR A 1 96 ? -15.028 -12.025 -1.608 1.00 68.31 96 TYR A CA 1
ATOM 748 C C . TYR A 1 96 ? -15.159 -11.344 -0.250 1.00 68.31 96 TYR A C 1
ATOM 750 O O . TYR A 1 96 ? -16.081 -10.568 -0.070 1.00 68.31 96 TYR A O 1
ATOM 758 N N . VAL A 1 97 ? -14.317 -11.654 0.716 1.00 66.19 97 VAL A N 1
ATOM 759 C CA . VAL A 1 97 ? -14.295 -11.008 2.024 1.00 66.19 97 VAL A CA 1
ATOM 760 C C . VAL A 1 97 ? -12.851 -10.914 2.425 1.00 66.19 97 VAL A C 1
ATOM 762 O O . VAL A 1 97 ? -12.160 -11.913 2.490 1.00 66.19 97 VAL A O 1
ATOM 765 N N . GLN A 1 98 ? -12.386 -9.726 2.740 1.00 66.25 98 GLN A N 1
ATOM 766 C CA . GLN A 1 98 ? -11.041 -9.533 3.248 1.00 66.25 98 GLN A CA 1
ATOM 767 C C . GLN A 1 98 ? -10.865 -10.272 4.587 1.00 66.25 98 GLN A C 1
ATOM 769 O O . GLN A 1 98 ? -11.679 -10.122 5.492 1.00 66.25 98 GLN A O 1
ATOM 774 N N . LYS A 1 99 ? -9.863 -11.147 4.703 1.00 61.88 99 LYS A N 1
ATOM 775 C CA . LYS A 1 99 ? -9.643 -12.036 5.850 1.00 61.88 99 LYS A CA 1
ATOM 776 C C . LYS A 1 99 ? -8.178 -12.016 6.240 1.00 61.88 99 LYS A C 1
ATOM 778 O O . LYS A 1 99 ? -7.302 -12.051 5.390 1.00 61.88 99 LYS A O 1
ATOM 783 N N . SER A 1 100 ? -7.955 -12.096 7.550 1.00 62.81 100 SER A N 1
ATOM 784 C CA . SER A 1 100 ? -6.680 -12.297 8.260 1.00 62.81 100 SER A CA 1
ATOM 785 C C . SER A 1 100 ? -5.981 -11.043 8.781 1.00 62.81 100 SER A C 1
ATOM 787 O O . SER A 1 100 ? -5.197 -11.169 9.722 1.00 62.81 100 SER A O 1
ATOM 789 N N . GLY A 1 101 ? -6.322 -9.841 8.302 1.00 71.75 101 GLY A N 1
ATOM 790 C CA . GLY A 1 101 ? -5.697 -8.622 8.829 1.00 71.75 101 GLY A CA 1
ATOM 791 C C . GLY A 1 101 ? -4.188 -8.596 8.596 1.00 71.75 101 GLY A C 1
ATOM 792 O O . GLY A 1 101 ? -3.460 -8.110 9.453 1.00 71.75 101 GLY A O 1
ATOM 793 N N . VAL A 1 102 ? -3.732 -9.188 7.491 1.00 88.62 102 VAL A N 1
ATOM 794 C CA . VAL A 1 102 ? -2.344 -9.160 7.023 1.00 88.62 102 VAL A CA 1
ATOM 795 C C . VAL A 1 102 ? -2.313 -8.355 5.732 1.00 88.62 102 VAL A C 1
ATOM 797 O O . VAL A 1 102 ? -3.169 -8.549 4.866 1.00 88.62 102 VAL A O 1
ATOM 800 N N . ILE A 1 103 ? -1.335 -7.458 5.637 1.00 92.44 103 ILE A N 1
ATOM 801 C CA . ILE A 1 103 ? -1.063 -6.642 4.454 1.00 92.44 103 ILE A CA 1
ATOM 802 C C . ILE A 1 103 ? 0.296 -7.068 3.922 1.00 92.44 103 ILE A C 1
ATOM 804 O O . ILE A 1 103 ? 1.304 -6.873 4.598 1.00 92.44 103 ILE A O 1
ATOM 808 N N . ASP A 1 104 ? 0.333 -7.613 2.715 1.00 93.25 104 ASP A N 1
ATOM 809 C CA . ASP A 1 104 ? 1.582 -7.822 1.991 1.00 93.25 104 ASP A CA 1
ATOM 810 C C . ASP A 1 104 ? 1.871 -6.607 1.103 1.00 93.25 104 ASP A C 1
ATOM 812 O O . ASP A 1 104 ? 0.977 -6.118 0.416 1.00 93.25 104 ASP A O 1
ATOM 816 N N . ILE A 1 105 ? 3.115 -6.129 1.089 1.00 95.94 105 ILE A N 1
ATOM 817 C CA . ILE A 1 105 ? 3.584 -5.056 0.200 1.00 95.94 105 ILE A CA 1
ATOM 818 C C . ILE A 1 105 ? 4.751 -5.579 -0.639 1.00 95.94 105 ILE A C 1
ATOM 820 O O . ILE A 1 105 ? 5.733 -6.090 -0.100 1.00 95.94 105 ILE A O 1
ATOM 824 N N . TYR A 1 106 ? 4.656 -5.409 -1.958 1.00 95.88 106 TYR A N 1
ATOM 825 C CA . TYR A 1 106 ? 5.615 -5.880 -2.960 1.00 95.88 106 TYR A CA 1
ATOM 826 C C . TYR A 1 106 ? 6.262 -4.700 -3.704 1.00 95.88 106 TYR A C 1
ATOM 828 O O . TYR A 1 106 ? 5.908 -4.409 -4.850 1.00 95.88 106 TYR A O 1
ATOM 836 N N . PRO A 1 107 ? 7.248 -4.015 -3.102 1.00 95.69 107 PRO A N 1
ATOM 837 C CA . PRO A 1 107 ? 7.918 -2.865 -3.712 1.00 95.69 107 PRO A CA 1
ATOM 838 C C . PRO A 1 107 ? 8.555 -3.157 -5.079 1.00 95.69 107 PRO A C 1
ATOM 840 O O . PRO A 1 107 ? 8.623 -2.271 -5.931 1.00 95.69 107 PRO A O 1
ATOM 843 N N . MET A 1 108 ? 8.992 -4.398 -5.324 1.00 94.62 108 MET A N 1
ATOM 844 C CA . MET A 1 108 ? 9.668 -4.782 -6.571 1.00 94.62 108 MET A CA 1
ATOM 845 C C . MET A 1 108 ? 8.745 -4.775 -7.796 1.00 94.62 108 MET A C 1
ATOM 847 O O . MET A 1 108 ? 9.233 -4.801 -8.927 1.00 94.62 108 MET A O 1
ATOM 851 N N . VAL A 1 109 ? 7.421 -4.691 -7.612 1.00 92.44 109 VAL A N 1
ATOM 852 C CA . VAL A 1 109 ? 6.475 -4.614 -8.735 1.00 92.44 109 VAL A CA 1
ATOM 853 C C . VAL A 1 109 ? 6.724 -3.391 -9.620 1.00 92.44 109 VAL A C 1
ATOM 855 O O . VAL A 1 109 ? 6.579 -3.468 -10.837 1.00 92.44 109 VAL A O 1
ATOM 858 N N . TYR A 1 110 ? 7.193 -2.284 -9.035 1.00 92.44 110 TYR A N 1
ATOM 859 C CA . TYR A 1 110 ? 7.511 -1.049 -9.758 1.00 92.44 110 TYR A CA 1
ATOM 860 C C . TYR A 1 110 ? 8.740 -1.183 -10.657 1.00 92.44 110 TYR A C 1
ATOM 862 O O . TYR A 1 110 ? 9.066 -0.269 -11.414 1.00 92.44 110 TYR A O 1
ATOM 870 N N . PHE A 1 111 ? 9.442 -2.315 -10.578 1.00 93.19 111 PHE A N 1
ATOM 871 C CA . PHE A 1 111 ? 10.554 -2.650 -11.457 1.00 93.19 111 PHE A CA 1
ATOM 872 C C . PHE A 1 111 ? 10.130 -3.626 -12.550 1.00 93.19 111 PHE A C 1
ATOM 874 O O . PHE A 1 111 ? 10.989 -4.156 -13.255 1.00 93.19 111 PHE A O 1
ATOM 881 N N . MET A 1 112 ? 8.827 -3.855 -12.713 1.00 91.19 112 MET A N 1
ATOM 882 C CA . MET A 1 112 ? 8.255 -4.725 -13.728 1.00 91.19 112 MET A CA 1
ATOM 883 C C . MET A 1 112 ? 7.259 -3.968 -14.605 1.00 91.19 112 MET A C 1
ATOM 885 O O . MET A 1 112 ? 6.663 -2.971 -14.207 1.00 91.19 112 MET A O 1
ATOM 889 N N . ARG A 1 113 ? 7.045 -4.476 -15.816 1.00 89.50 113 ARG A N 1
ATOM 890 C CA . ARG A 1 113 ? 5.923 -4.102 -16.684 1.00 89.50 113 ARG A CA 1
ATOM 891 C C . ARG A 1 113 ? 5.428 -5.322 -17.438 1.00 89.50 113 ARG A C 1
ATOM 893 O O . ARG A 1 113 ? 6.165 -6.295 -17.571 1.00 89.50 113 ARG A O 1
ATOM 900 N N . ARG A 1 114 ? 4.220 -5.251 -17.994 1.00 87.69 114 ARG A N 1
ATOM 901 C CA . ARG A 1 114 ? 3.770 -6.254 -18.963 1.00 87.69 114 ARG A CA 1
ATOM 902 C C . ARG A 1 114 ? 4.365 -5.960 -20.337 1.00 87.69 114 ARG A C 1
ATOM 904 O O . ARG A 1 114 ? 4.330 -4.817 -20.794 1.00 87.69 114 ARG A O 1
ATOM 911 N N . ASP A 1 115 ? 4.948 -6.973 -20.967 1.00 88.25 115 ASP A N 1
ATOM 912 C CA . ASP A 1 115 ? 5.325 -6.910 -22.376 1.00 88.25 115 ASP A CA 1
ATOM 913 C C . ASP A 1 115 ? 4.093 -7.058 -23.293 1.00 88.25 115 ASP A C 1
ATOM 915 O O . ASP A 1 115 ? 2.952 -7.151 -22.837 1.00 88.25 115 ASP A O 1
ATOM 919 N N . LYS A 1 116 ? 4.323 -7.055 -24.609 1.00 90.06 116 LYS A N 1
ATOM 920 C CA . LYS A 1 116 ? 3.270 -7.187 -25.632 1.00 90.06 116 LYS A CA 1
ATOM 921 C C . LYS A 1 116 ? 2.480 -8.502 -25.543 1.00 90.06 116 LYS A C 1
ATOM 923 O O . LYS A 1 116 ? 1.358 -8.556 -26.036 1.00 90.06 116 LYS A O 1
ATOM 928 N N . ASP A 1 117 ? 3.073 -9.531 -24.943 1.00 89.25 117 ASP A N 1
ATOM 929 C CA . ASP A 1 117 ? 2.503 -10.868 -24.797 1.00 89.25 117 ASP A CA 1
ATOM 930 C C . ASP A 1 117 ? 1.844 -11.032 -23.408 1.00 89.25 117 ASP A C 1
ATOM 932 O O . ASP A 1 117 ? 1.290 -12.082 -23.090 1.00 89.25 117 ASP A O 1
ATOM 936 N N . GLY A 1 118 ? 1.863 -9.974 -22.586 1.00 83.31 118 GLY A N 1
ATOM 937 C CA . GLY A 1 118 ? 1.257 -9.921 -21.258 1.00 83.31 118 GLY A CA 1
ATOM 938 C C . GLY A 1 118 ? 2.156 -10.429 -20.128 1.00 83.31 118 GLY A C 1
ATOM 939 O O . GLY A 1 118 ? 1.720 -10.414 -18.970 1.00 83.31 118 GLY A O 1
ATOM 940 N N . ASN A 1 119 ? 3.395 -10.834 -20.422 1.00 85.81 119 ASN A N 1
ATOM 941 C CA . ASN A 1 119 ? 4.331 -11.367 -19.432 1.00 85.81 119 ASN A CA 1
ATOM 942 C C . ASN A 1 119 ? 4.949 -10.240 -18.605 1.00 85.81 119 ASN A C 1
ATOM 944 O O . ASN A 1 119 ? 5.284 -9.181 -19.137 1.00 85.81 119 ASN A O 1
ATOM 948 N N . LEU A 1 120 ? 5.132 -10.473 -17.304 1.00 84.56 120 LEU A N 1
ATOM 949 C CA . LEU A 1 120 ? 5.855 -9.541 -16.444 1.00 84.56 120 LEU A CA 1
ATOM 950 C C . LEU A 1 120 ? 7.354 -9.612 -16.754 1.00 84.56 120 LEU A C 1
ATOM 952 O O . LEU A 1 120 ? 7.981 -10.660 -16.621 1.00 84.56 120 LEU A O 1
ATOM 956 N N . VAL A 1 121 ? 7.926 -8.481 -17.155 1.00 88.81 121 VAL A N 1
ATOM 957 C CA . VAL A 1 121 ? 9.347 -8.331 -17.475 1.00 88.81 121 VAL A CA 1
ATOM 958 C C . VAL A 1 121 ? 9.943 -7.174 -16.688 1.00 88.81 121 VAL A C 1
ATOM 960 O O . VAL A 1 121 ? 9.288 -6.150 -16.485 1.00 88.81 121 VAL A O 1
ATOM 963 N N . SER A 1 122 ? 11.197 -7.314 -16.262 1.00 89.06 122 SER A N 1
ATOM 964 C CA . SER A 1 122 ? 11.898 -6.251 -15.545 1.00 89.06 122 SER A CA 1
ATOM 965 C C . SER A 1 122 ? 12.127 -5.028 -16.435 1.00 89.06 122 SER A C 1
ATOM 967 O O . SER A 1 122 ? 12.475 -5.152 -17.613 1.00 89.06 122 SER A O 1
ATOM 969 N N . ILE A 1 123 ? 11.978 -3.833 -15.867 1.00 89.75 123 ILE A N 1
ATOM 970 C CA . ILE A 1 123 ? 12.282 -2.581 -16.560 1.00 89.75 123 ILE A CA 1
ATOM 971 C C . ILE A 1 123 ? 13.742 -2.158 -16.332 1.00 89.75 123 ILE A C 1
ATOM 973 O O . ILE A 1 123 ? 14.292 -2.363 -15.240 1.00 89.75 123 ILE A O 1
ATOM 977 N N . PRO A 1 124 ? 14.378 -1.531 -17.338 1.00 87.06 124 PRO A N 1
ATOM 978 C CA . PRO A 1 124 ? 15.694 -0.918 -17.188 1.00 87.06 124 PRO A CA 1
ATOM 979 C C . PRO A 1 124 ? 15.734 0.115 -16.056 1.00 87.06 124 PRO A C 1
ATOM 981 O O . PRO A 1 124 ? 14.751 0.811 -15.806 1.00 87.06 124 PRO A O 1
ATOM 984 N N . SER A 1 125 ? 16.884 0.264 -15.396 1.00 86.31 125 SER A N 1
ATOM 985 C CA . SER A 1 125 ? 17.034 1.164 -14.242 1.00 86.31 125 SER A CA 1
ATOM 986 C C . SER A 1 125 ? 16.738 2.633 -14.554 1.00 86.31 125 SER A C 1
ATOM 988 O O . SER A 1 125 ? 16.197 3.335 -13.710 1.00 86.31 125 SER A O 1
ATOM 990 N N . ASN A 1 126 ? 17.004 3.092 -15.776 1.00 83.75 126 ASN A N 1
ATOM 991 C CA . ASN A 1 126 ? 16.681 4.449 -16.230 1.00 83.75 126 ASN A CA 1
ATOM 992 C C . ASN A 1 126 ? 15.183 4.681 -16.520 1.00 83.75 126 ASN A C 1
ATOM 994 O O . ASN A 1 126 ? 14.801 5.791 -16.880 1.00 83.75 126 ASN A O 1
ATOM 998 N N . GLN A 1 127 ? 14.351 3.641 -16.416 1.00 88.88 127 GLN A N 1
ATOM 999 C CA . GLN A 1 127 ? 12.888 3.715 -16.530 1.00 88.88 127 GLN A CA 1
ATOM 1000 C C . GLN A 1 127 ? 12.193 3.517 -15.177 1.00 88.88 127 GLN A C 1
ATOM 1002 O O . GLN A 1 127 ? 10.971 3.618 -15.104 1.00 88.88 127 GLN A O 1
ATOM 1007 N N . ARG A 1 128 ? 12.950 3.219 -14.114 1.00 91.00 128 ARG A N 1
ATOM 1008 C CA . ARG A 1 128 ? 12.415 3.084 -12.755 1.00 91.00 128 ARG A CA 1
ATOM 1009 C C . ARG A 1 128 ? 12.057 4.461 -12.186 1.00 91.00 128 ARG A C 1
ATOM 1011 O O . ARG A 1 128 ? 12.689 5.452 -12.563 1.00 91.00 128 ARG A O 1
ATOM 1018 N N . PRO A 1 129 ? 11.086 4.541 -11.259 1.00 91.56 129 PRO A N 1
ATOM 1019 C CA . PRO A 1 129 ? 10.800 5.785 -10.554 1.00 91.56 129 PRO A CA 1
ATOM 1020 C C . PRO A 1 129 ? 12.040 6.281 -9.802 1.00 91.56 129 PRO A C 1
ATOM 1022 O O . PRO A 1 129 ? 12.872 5.493 -9.349 1.00 91.56 129 PRO A O 1
ATOM 1025 N N . ASN A 1 130 ? 12.163 7.597 -9.641 1.00 93.94 130 ASN A N 1
ATOM 1026 C CA . ASN A 1 130 ? 13.133 8.157 -8.703 1.00 93.94 130 ASN A CA 1
ATOM 1027 C C . ASN A 1 130 ? 12.674 7.898 -7.249 1.00 93.94 130 ASN A C 1
ATOM 1029 O O . ASN A 1 130 ? 11.581 7.386 -7.005 1.00 93.94 130 ASN A O 1
ATOM 1033 N N . LYS A 1 131 ? 13.507 8.252 -6.265 1.00 94.31 131 LYS A N 1
ATOM 1034 C CA . LYS A 1 131 ? 13.226 7.991 -4.840 1.00 94.31 131 LYS A CA 1
ATOM 1035 C C . LYS A 1 131 ? 11.929 8.631 -4.341 1.00 94.31 131 LYS A C 1
ATOM 1037 O O . LYS A 1 131 ? 11.235 8.034 -3.525 1.00 94.31 131 LYS A O 1
ATOM 1042 N N . GLU A 1 132 ? 11.629 9.839 -4.805 1.00 92.25 132 GLU A N 1
ATOM 1043 C CA . GLU A 1 132 ? 10.436 10.586 -4.405 1.00 92.25 132 GLU A CA 1
ATOM 1044 C C . GLU A 1 132 ? 9.176 9.966 -5.009 1.00 92.25 132 GLU A C 1
ATOM 1046 O O . GLU A 1 132 ? 8.277 9.584 -4.267 1.00 92.25 132 GLU A O 1
ATOM 1051 N N . GLY A 1 133 ? 9.168 9.729 -6.323 1.00 92.75 133 GLY A N 1
ATOM 1052 C CA . GLY A 1 133 ? 8.068 9.051 -7.002 1.00 92.75 133 GLY A CA 1
ATOM 1053 C C . GLY A 1 133 ? 7.813 7.659 -6.426 1.00 92.75 133 GLY A C 1
ATOM 1054 O O . GLY A 1 133 ? 6.675 7.302 -6.157 1.00 92.75 133 GLY A O 1
ATOM 1055 N N . PHE A 1 134 ? 8.865 6.893 -6.123 1.00 95.94 134 PHE A N 1
ATOM 1056 C CA . PHE A 1 134 ? 8.706 5.589 -5.478 1.00 95.94 134 PHE A CA 1
ATOM 1057 C C . PHE A 1 134 ? 8.092 5.699 -4.072 1.00 95.94 134 PHE A C 1
ATOM 1059 O O . PHE A 1 134 ? 7.227 4.907 -3.700 1.00 95.94 134 PHE A O 1
ATOM 1066 N N . ARG A 1 135 ? 8.503 6.695 -3.280 1.00 95.94 135 ARG A N 1
ATOM 1067 C CA . ARG A 1 135 ? 7.920 6.958 -1.958 1.00 95.94 135 ARG A CA 1
ATOM 1068 C C . ARG A 1 135 ? 6.440 7.324 -2.053 1.00 95.94 135 ARG A C 1
ATOM 1070 O O . ARG A 1 135 ? 5.650 6.859 -1.236 1.00 95.94 135 ARG A O 1
ATOM 1077 N N . GLU A 1 136 ? 6.069 8.145 -3.027 1.00 94.19 136 GLU A N 1
ATOM 1078 C CA . GLU A 1 136 ? 4.675 8.515 -3.280 1.00 94.19 136 GLU A CA 1
ATOM 1079 C C . GLU A 1 136 ? 3.812 7.306 -3.635 1.00 94.19 136 GLU A C 1
ATOM 1081 O O . GLU A 1 136 ? 2.725 7.142 -3.079 1.00 94.19 136 GLU A O 1
ATOM 1086 N N . GLU A 1 137 ? 4.314 6.440 -4.509 1.00 94.88 137 GLU A N 1
ATOM 1087 C CA . GLU A 1 137 ? 3.672 5.177 -4.865 1.00 94.88 137 GLU A CA 1
ATOM 1088 C C . GLU A 1 137 ? 3.473 4.276 -3.633 1.00 94.88 137 GLU A C 1
ATOM 1090 O O . GLU A 1 137 ? 2.373 3.787 -3.387 1.00 94.88 137 GLU A O 1
ATOM 1095 N N . MET A 1 138 ? 4.486 4.140 -2.771 1.00 96.81 138 MET A N 1
ATOM 1096 C CA . MET A 1 138 ? 4.367 3.370 -1.522 1.00 96.81 138 MET A CA 1
ATOM 1097 C C . MET A 1 138 ? 3.376 3.961 -0.522 1.00 96.81 138 MET A C 1
ATOM 1099 O O . MET A 1 138 ? 2.655 3.208 0.134 1.00 96.81 138 MET A O 1
ATOM 1103 N N . ASN A 1 139 ? 3.285 5.288 -0.422 1.00 95.94 139 ASN A N 1
ATOM 1104 C CA . ASN A 1 139 ? 2.258 5.929 0.402 1.00 95.94 139 ASN A CA 1
ATOM 1105 C C . ASN A 1 139 ? 0.849 5.606 -0.110 1.00 95.94 139 ASN A C 1
ATOM 1107 O O . ASN A 1 139 ? -0.054 5.348 0.686 1.00 95.94 139 ASN A O 1
ATOM 1111 N N . GLN A 1 140 ? 0.664 5.619 -1.432 1.00 96.06 140 GLN A N 1
ATOM 1112 C CA . GLN A 1 140 ? -0.613 5.301 -2.065 1.00 96.06 140 GLN A CA 1
ATOM 1113 C C . GLN A 1 140 ? -1.009 3.840 -1.831 1.00 96.06 140 GLN A C 1
ATOM 1115 O O . GLN A 1 140 ? -2.118 3.588 -1.359 1.00 96.06 140 GLN A O 1
ATOM 1120 N N . VAL A 1 141 ? -0.092 2.899 -2.069 1.00 96.44 141 VAL A N 1
ATOM 1121 C CA . VAL A 1 141 ? -0.312 1.467 -1.806 1.00 96.44 141 VAL A CA 1
ATOM 1122 C C . VAL A 1 141 ? -0.692 1.242 -0.345 1.00 96.44 141 VAL A C 1
ATOM 1124 O O . VAL A 1 141 ? -1.718 0.634 -0.058 1.00 96.44 141 VAL A O 1
ATOM 1127 N N . LEU A 1 142 ? 0.067 1.803 0.598 1.00 97.19 142 LEU A N 1
ATOM 1128 C CA . LEU A 1 142 ? -0.226 1.642 2.021 1.00 97.19 142 LEU A CA 1
ATOM 1129 C C . LEU A 1 142 ? -1.603 2.209 2.406 1.00 97.19 142 LEU A C 1
ATOM 1131 O O . LEU A 1 142 ? -2.340 1.572 3.157 1.00 97.19 142 LEU A O 1
ATOM 1135 N N . ALA A 1 143 ? -1.972 3.385 1.891 1.00 97.25 143 ALA A N 1
ATOM 1136 C CA . ALA A 1 143 ? -3.284 3.982 2.144 1.00 97.25 143 ALA A CA 1
ATOM 1137 C C . ALA A 1 143 ? -4.428 3.132 1.572 1.00 97.25 143 ALA A C 1
ATOM 1139 O O . ALA A 1 143 ? -5.469 2.990 2.217 1.00 97.25 143 ALA A O 1
ATOM 1140 N N . HIS A 1 144 ? -4.229 2.553 0.387 1.00 96.44 144 HIS A N 1
ATOM 1141 C CA . HIS A 1 144 ? -5.173 1.636 -0.243 1.00 96.44 144 HIS A CA 1
ATOM 1142 C C . HIS A 1 144 ? -5.390 0.384 0.625 1.00 96.44 144 HIS A C 1
ATOM 1144 O O . HIS A 1 144 ? -6.521 0.095 1.023 1.00 96.44 144 HIS A O 1
ATOM 1150 N N . GLU A 1 145 ? -4.316 -0.300 1.027 1.00 95.00 145 GLU A N 1
ATOM 1151 C CA . GLU A 1 145 ? -4.426 -1.531 1.826 1.00 95.00 145 GLU A CA 1
ATOM 1152 C C . GLU A 1 145 ? -4.947 -1.282 3.252 1.00 95.00 145 GLU A C 1
ATOM 1154 O O . GLU A 1 145 ? -5.703 -2.083 3.809 1.00 95.00 145 GLU A O 1
ATOM 1159 N N . LEU A 1 146 ? -4.614 -0.141 3.862 1.00 95.25 146 LEU A N 1
ATOM 1160 C CA . LEU A 1 146 ? -5.180 0.231 5.163 1.00 95.25 146 LEU A CA 1
ATOM 1161 C C . LEU A 1 146 ? -6.661 0.622 5.067 1.00 95.25 146 LEU A C 1
ATOM 1163 O O . LEU A 1 146 ? -7.408 0.451 6.036 1.00 95.25 146 LEU A O 1
ATOM 1167 N N . ARG A 1 147 ? -7.132 1.086 3.903 1.00 95.12 147 ARG A N 1
ATOM 1168 C CA . ARG A 1 147 ? -8.567 1.289 3.677 1.00 95.12 147 ARG A CA 1
ATOM 1169 C C . ARG A 1 147 ? -9.315 -0.039 3.637 1.00 95.12 147 ARG A C 1
ATOM 1171 O O . ARG A 1 147 ? -10.397 -0.137 4.213 1.00 95.12 147 ARG A O 1
ATOM 1178 N N . HIS A 1 148 ? -8.724 -1.064 3.040 1.00 92.06 148 HIS A N 1
ATOM 1179 C CA . HIS A 1 148 ? -9.234 -2.432 3.086 1.00 92.06 148 HIS A CA 1
ATOM 1180 C C . HIS A 1 148 ? -9.289 -2.994 4.509 1.00 92.06 148 HIS A C 1
ATOM 1182 O O . HIS A 1 148 ? -10.339 -3.460 4.962 1.00 92.06 148 HIS A O 1
ATOM 1188 N N . TYR A 1 149 ? -8.221 -2.808 5.286 1.00 91.56 149 TYR A N 1
ATOM 1189 C CA . TYR A 1 149 ? -8.239 -3.102 6.720 1.00 91.56 149 TYR A CA 1
ATOM 1190 C C . TYR A 1 149 ? -9.417 -2.422 7.446 1.00 91.56 149 TYR A C 1
ATOM 1192 O O . TYR A 1 149 ? -10.146 -3.074 8.197 1.00 91.56 149 TYR A O 1
ATOM 1200 N N . TRP A 1 150 ? -9.668 -1.136 7.186 1.00 93.00 150 TRP A N 1
ATOM 1201 C CA . TRP A 1 150 ? -10.809 -0.415 7.759 1.00 93.00 150 TRP A CA 1
ATOM 1202 C C . TRP A 1 150 ? -12.167 -0.991 7.318 1.00 93.00 150 TRP A C 1
ATOM 1204 O O . TRP A 1 150 ? -13.078 -1.129 8.142 1.00 93.00 150 TRP A O 1
ATOM 1214 N N . GLN A 1 151 ? -12.318 -1.361 6.041 1.00 89.62 151 GLN A N 1
ATOM 1215 C CA . GLN A 1 151 ? -13.548 -1.972 5.517 1.00 89.62 151 GLN A CA 1
ATOM 1216 C C . GLN A 1 151 ? -13.862 -3.295 6.227 1.00 89.62 151 GLN A C 1
ATOM 1218 O O . GLN A 1 151 ? -15.030 -3.569 6.532 1.00 89.62 151 GLN A O 1
ATOM 1223 N N . TYR A 1 152 ? -12.821 -4.083 6.511 1.00 86.25 152 TYR A N 1
ATOM 1224 C CA . TYR A 1 152 ? -12.904 -5.308 7.299 1.00 86.25 152 TYR A CA 1
ATOM 1225 C C . TYR A 1 152 ? -13.297 -5.021 8.754 1.00 86.25 152 TYR A C 1
ATOM 1227 O O . TYR A 1 152 ? -14.312 -5.539 9.223 1.00 86.25 152 TYR A O 1
ATOM 1235 N N . GLN A 1 153 ? -12.552 -4.154 9.448 1.00 86.75 153 GLN A N 1
ATOM 1236 C CA . GLN A 1 153 ? -12.765 -3.845 10.871 1.00 86.75 153 GLN A CA 1
ATOM 1237 C C . GLN A 1 153 ? -14.159 -3.291 11.168 1.00 86.75 153 GLN A C 1
ATOM 1239 O O . GLN A 1 153 ? -14.789 -3.639 12.164 1.00 86.75 153 GLN A O 1
ATOM 1244 N N . THR A 1 154 ? -14.671 -2.434 10.287 1.00 88.00 154 THR A N 1
ATOM 1245 C CA . THR A 1 154 ? -15.996 -1.818 10.454 1.00 88.00 154 THR A CA 1
ATOM 1246 C C . THR A 1 154 ? -17.142 -2.705 9.970 1.00 88.00 154 THR A C 1
ATOM 1248 O O . THR A 1 154 ? -18.314 -2.368 10.163 1.00 88.00 154 THR A O 1
ATOM 1251 N N . GLY A 1 155 ? -16.829 -3.808 9.283 1.00 83.88 155 GLY A N 1
ATOM 1252 C CA . GLY A 1 155 ? -17.807 -4.662 8.619 1.00 83.88 155 GLY A CA 1
ATOM 1253 C C . GLY A 1 155 ? -18.592 -3.958 7.508 1.00 83.88 155 GLY A C 1
ATOM 1254 O O . GLY A 1 155 ? -19.589 -4.508 7.034 1.00 83.88 155 GLY A O 1
ATOM 1255 N N . VAL A 1 156 ? -18.184 -2.755 7.072 1.00 85.31 156 VAL A N 1
ATOM 1256 C CA . VAL A 1 156 ? -18.887 -2.008 6.014 1.00 85.31 156 VAL A CA 1
ATOM 1257 C C . VAL A 1 156 ? -18.907 -2.801 4.709 1.00 85.31 156 VAL A C 1
ATOM 1259 O O . VAL A 1 156 ? -19.864 -2.711 3.945 1.00 85.31 156 VAL A O 1
ATOM 1262 N N . PHE A 1 157 ? -17.886 -3.635 4.510 1.00 77.19 157 PHE A N 1
ATOM 1263 C CA . PHE A 1 157 ? -17.786 -4.574 3.409 1.00 77.19 157 PHE A CA 1
ATOM 1264 C C . PHE A 1 157 ? -19.064 -5.420 3.246 1.00 77.19 157 PHE A C 1
ATOM 1266 O O . PHE A 1 157 ? -19.612 -5.528 2.150 1.00 77.19 157 PHE A O 1
ATOM 1273 N N . TYR A 1 158 ? -19.610 -5.954 4.346 1.00 74.50 158 TYR A N 1
ATOM 1274 C CA . TYR A 1 158 ? -20.797 -6.820 4.326 1.00 74.50 158 TYR A CA 1
ATOM 1275 C C . TYR A 1 158 ? -22.088 -6.097 3.921 1.00 74.50 158 TYR A C 1
ATOM 1277 O O . TYR A 1 158 ? -23.086 -6.748 3.618 1.00 74.50 158 TYR A O 1
ATOM 1285 N N . LYS A 1 159 ? -22.087 -4.759 3.897 1.00 80.81 159 LYS A N 1
ATOM 1286 C CA . LYS A 1 159 ? -23.216 -3.956 3.402 1.00 80.81 159 LYS A CA 1
ATOM 1287 C C . LYS A 1 159 ? -23.244 -3.879 1.873 1.00 80.81 159 LYS A C 1
ATOM 1289 O O . LYS A 1 159 ? -24.259 -3.478 1.309 1.00 80.81 159 LYS A O 1
ATOM 1294 N N . HIS A 1 160 ? -22.156 -4.279 1.214 1.00 77.31 160 HIS A N 1
ATOM 1295 C CA . HIS A 1 160 ? -21.975 -4.217 -0.233 1.00 77.31 160 HIS A CA 1
ATOM 1296 C C . HIS A 1 160 ? -21.474 -5.563 -0.796 1.00 77.31 160 HIS A C 1
ATOM 1298 O O . HIS A 1 160 ? -20.415 -5.597 -1.429 1.00 77.31 160 HIS A O 1
ATOM 1304 N N . PRO A 1 161 ? -22.198 -6.684 -0.575 1.00 71.00 161 PRO A N 1
ATOM 1305 C CA . PRO A 1 161 ? -21.797 -7.976 -1.119 1.00 71.00 161 PRO A CA 1
ATOM 1306 C C . PRO A 1 161 ? -21.811 -7.926 -2.650 1.00 71.00 161 PRO A C 1
ATOM 1308 O O . PRO A 1 161 ? -22.719 -7.362 -3.261 1.00 71.00 161 PRO A O 1
ATOM 1311 N N . TYR A 1 162 ? -20.811 -8.534 -3.275 1.00 71.62 162 TYR A N 1
ATOM 1312 C CA . TYR A 1 162 ? -20.720 -8.665 -4.727 1.00 71.62 162 TYR A CA 1
ATOM 1313 C C . TYR A 1 162 ? -20.481 -10.118 -5.116 1.00 71.62 162 TYR A C 1
ATOM 1315 O O . TYR A 1 162 ? -19.909 -10.882 -4.340 1.00 71.62 162 TYR A O 1
ATOM 1323 N N . ASP A 1 163 ? -20.928 -10.493 -6.312 1.00 71.38 163 ASP A N 1
ATOM 1324 C CA . ASP A 1 163 ? -20.614 -11.792 -6.896 1.00 71.38 163 ASP A CA 1
ATOM 1325 C C . ASP A 1 163 ? -19.129 -11.835 -7.287 1.00 71.38 163 ASP A C 1
ATOM 1327 O O . ASP A 1 163 ? -18.577 -10.868 -7.820 1.00 71.38 163 ASP A O 1
ATOM 13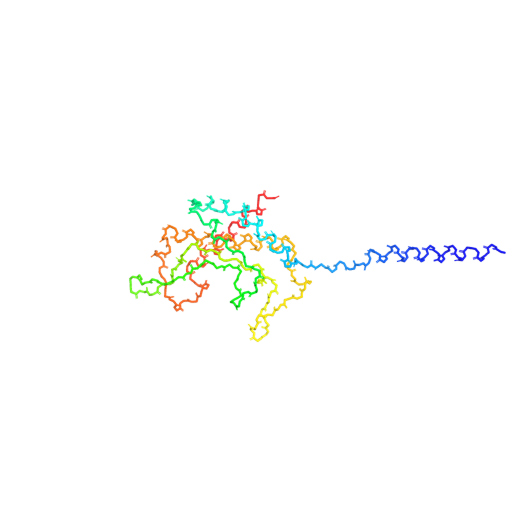31 N N . THR A 1 164 ? -18.477 -12.971 -7.052 1.00 71.62 164 THR A N 1
ATOM 1332 C CA . THR A 1 164 ? -17.118 -13.250 -7.537 1.00 71.62 164 THR A CA 1
ATOM 1333 C C . THR A 1 164 ? -16.938 -13.104 -9.053 1.00 71.62 164 THR A C 1
ATOM 1335 O O . THR A 1 164 ? -15.802 -12.928 -9.494 1.00 71.62 164 THR A O 1
ATOM 1338 N N . SER A 1 165 ? -18.018 -13.138 -9.841 1.00 78.50 165 SER A N 1
ATOM 1339 C CA . SER A 1 165 ? -18.001 -12.895 -11.287 1.00 78.50 165 SER A CA 1
ATOM 1340 C C . SER A 1 165 ? -17.760 -11.431 -11.672 1.00 78.50 165 SER A C 1
ATOM 1342 O O . SER A 1 165 ? -17.472 -11.158 -12.836 1.00 78.50 165 SER A O 1
ATOM 1344 N N . ILE A 1 166 ? -17.902 -10.483 -10.738 1.00 78.06 166 ILE A N 1
ATOM 1345 C CA . ILE A 1 166 ? -17.641 -9.063 -10.997 1.00 78.06 166 ILE A CA 1
ATOM 1346 C C . ILE A 1 166 ? -16.122 -8.832 -11.087 1.00 78.06 166 ILE A C 1
ATOM 1348 O O . ILE A 1 166 ? -15.392 -9.258 -10.173 1.00 78.06 166 ILE A O 1
ATOM 1352 N N . PRO A 1 167 ? -15.635 -8.154 -12.152 1.00 81.75 167 PRO A N 1
ATOM 1353 C CA . PRO A 1 167 ? -14.223 -7.814 -12.304 1.00 81.75 167 PRO A CA 1
ATOM 1354 C C . PRO A 1 167 ? -13.665 -7.128 -11.059 1.00 81.75 167 PRO A C 1
ATOM 1356 O O . PRO A 1 167 ? -14.367 -6.348 -10.418 1.00 81.75 167 PRO A O 1
ATOM 1359 N N . HIS A 1 168 ? -12.405 -7.417 -10.723 1.00 79.00 168 HIS A N 1
ATOM 1360 C CA . HIS A 1 168 ? -11.756 -6.940 -9.500 1.00 79.00 168 HIS A CA 1
ATOM 1361 C C . HIS A 1 168 ? -11.944 -5.430 -9.293 1.00 79.00 168 HIS A C 1
ATOM 1363 O O . HIS A 1 168 ? -12.595 -5.014 -8.339 1.00 79.00 168 HIS A O 1
ATOM 1369 N N . ASP A 1 169 ? -11.519 -4.633 -10.269 1.00 80.88 169 ASP A N 1
ATOM 1370 C CA . ASP A 1 169 ? -11.516 -3.165 -10.197 1.00 80.88 169 ASP A CA 1
ATOM 1371 C C . ASP A 1 169 ? -12.924 -2.544 -10.216 1.00 80.88 169 ASP A C 1
ATOM 1373 O O . ASP A 1 169 ? -13.118 -1.359 -9.931 1.00 80.88 169 ASP A O 1
ATOM 1377 N N . GLU A 1 170 ? -13.943 -3.337 -10.551 1.00 82.25 170 GLU A N 1
ATOM 1378 C CA . GLU A 1 170 ? -15.331 -2.892 -10.535 1.00 82.25 170 GLU A CA 1
ATOM 1379 C C . GLU A 1 170 ? -16.001 -3.064 -9.170 1.00 82.25 170 GLU A C 1
ATOM 1381 O O . GLU A 1 170 ? -17.057 -2.457 -8.932 1.00 82.25 170 GLU A O 1
ATOM 1386 N N . ARG A 1 171 ? -15.387 -3.841 -8.271 1.00 85.06 171 ARG A N 1
ATOM 1387 C CA . ARG A 1 171 ? -15.907 -4.123 -6.932 1.00 85.06 171 ARG A CA 1
ATOM 1388 C C . ARG A 1 171 ? -15.928 -2.853 -6.093 1.00 85.06 171 ARG A C 1
ATOM 1390 O O . ARG A 1 171 ? -15.031 -2.016 -6.150 1.00 85.06 171 ARG A O 1
ATOM 1397 N N . TRP A 1 172 ? -16.969 -2.720 -5.275 1.00 87.56 172 TRP A N 1
ATOM 1398 C CA . TRP A 1 172 ? -17.156 -1.543 -4.426 1.00 87.56 172 TRP A CA 1
ATOM 1399 C C . TRP A 1 172 ? -15.967 -1.311 -3.482 1.00 87.56 172 TRP A C 1
ATOM 1401 O O . TRP A 1 172 ? -15.510 -0.180 -3.363 1.00 87.56 172 TRP A O 1
ATOM 1411 N N . ALA A 1 173 ? -15.446 -2.379 -2.869 1.00 86.50 173 ALA A N 1
ATOM 1412 C CA . ALA A 1 173 ? -14.316 -2.307 -1.944 1.00 86.50 173 ALA A CA 1
ATOM 1413 C C . ALA A 1 173 ? -13.064 -1.703 -2.603 1.00 86.50 173 ALA A C 1
ATOM 1415 O O . ALA A 1 173 ? -12.448 -0.810 -2.026 1.00 86.50 173 ALA A O 1
ATOM 1416 N N . GLU A 1 174 ? -12.752 -2.126 -3.830 1.00 89.38 174 GLU A N 1
ATOM 1417 C CA . GLU A 1 174 ? -11.628 -1.613 -4.624 1.00 89.38 174 GLU A CA 1
ATOM 1418 C C . GLU A 1 174 ? -11.828 -0.149 -5.019 1.00 89.38 174 GLU A C 1
ATOM 1420 O O . GLU A 1 174 ? -10.912 0.668 -4.932 1.00 89.38 174 GLU A O 1
ATOM 1425 N N . LYS A 1 175 ? -13.046 0.226 -5.428 1.00 91.69 175 LYS A N 1
ATOM 1426 C CA . LYS A 1 175 ? -13.376 1.623 -5.756 1.00 91.69 175 LYS A CA 1
ATOM 1427 C C . LYS A 1 175 ? -13.251 2.534 -4.536 1.00 91.69 175 LYS A C 1
ATOM 1429 O O . LYS A 1 175 ? -12.650 3.599 -4.638 1.00 91.69 175 LYS A O 1
ATOM 1434 N N . ASP A 1 176 ? -13.772 2.106 -3.389 1.00 93.44 176 ASP A N 1
ATOM 1435 C CA . ASP A 1 176 ? -13.677 2.848 -2.129 1.00 93.44 176 ASP A CA 1
ATOM 1436 C C . ASP A 1 176 ? -12.219 2.985 -1.652 1.00 93.44 176 ASP A C 1
ATOM 1438 O O . ASP A 1 176 ? -11.811 4.078 -1.252 1.00 93.44 176 ASP A O 1
ATOM 1442 N N . ALA A 1 177 ? -11.409 1.926 -1.767 1.00 93.62 177 ALA A N 1
ATOM 1443 C CA . ALA A 1 177 ? -9.977 1.962 -1.462 1.00 93.62 177 ALA A CA 1
ATOM 1444 C C . ALA A 1 177 ? -9.206 2.930 -2.369 1.00 93.62 177 A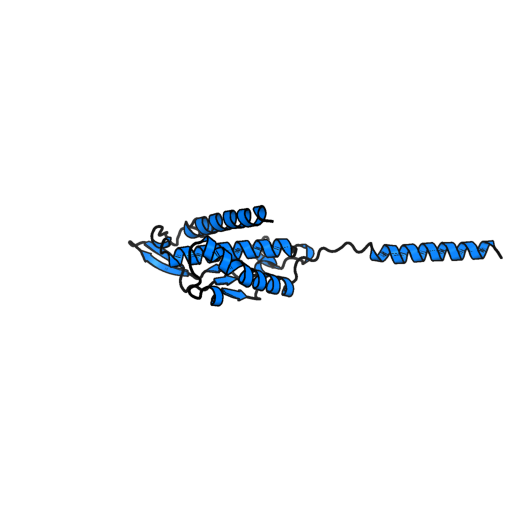LA A C 1
ATOM 1446 O O . ALA A 1 177 ? -8.465 3.791 -1.885 1.00 93.62 177 ALA A O 1
ATOM 1447 N N . ASN A 1 178 ? -9.461 2.879 -3.676 1.00 94.50 178 ASN A N 1
ATOM 1448 C CA . ASN A 1 178 ? -8.870 3.798 -4.647 1.00 94.50 178 ASN A CA 1
ATOM 1449 C C . ASN A 1 178 ? -9.284 5.261 -4.420 1.00 94.50 178 ASN A C 1
ATOM 1451 O O . ASN A 1 178 ? -8.459 6.172 -4.537 1.00 94.50 178 ASN A O 1
ATOM 1455 N N . ASP A 1 179 ? -10.548 5.511 -4.083 1.00 95.56 179 ASP A N 1
ATOM 1456 C CA . ASP A 1 179 ? -11.034 6.861 -3.800 1.00 95.56 179 ASP A CA 1
ATOM 1457 C C . ASP A 1 179 ? -10.427 7.430 -2.514 1.00 95.56 179 ASP A C 1
ATOM 1459 O O . ASP A 1 179 ? -10.082 8.618 -2.473 1.00 95.56 179 ASP A O 1
ATOM 1463 N N . TYR A 1 180 ? -10.265 6.602 -1.478 1.00 96.38 180 TYR A N 1
ATOM 1464 C CA . TYR A 1 180 ? -9.568 6.989 -0.254 1.00 96.38 180 TYR A CA 1
ATOM 1465 C C . TYR A 1 180 ? -8.103 7.330 -0.532 1.00 96.38 180 TYR A C 1
ATOM 1467 O O . TYR A 1 180 ? -7.675 8.444 -0.230 1.00 96.38 180 TYR A O 1
ATOM 1475 N N . MET A 1 181 ? -7.369 6.425 -1.183 1.00 95.06 181 MET A N 1
ATOM 1476 C CA . MET A 1 181 ? -5.970 6.612 -1.576 1.0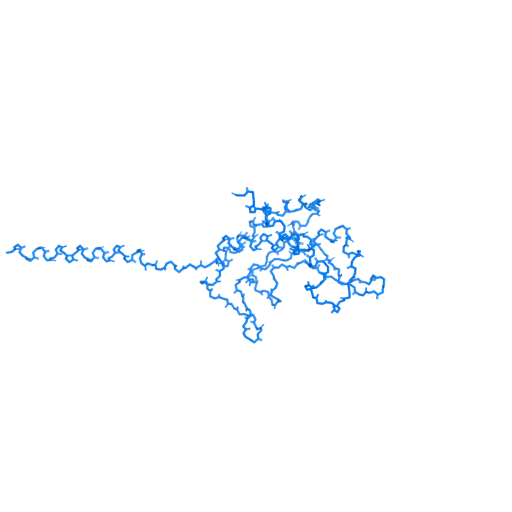0 95.06 181 MET A CA 1
ATOM 1477 C C . MET A 1 181 ? -5.755 7.954 -2.294 1.00 95.06 181 MET A C 1
ATOM 1479 O O . MET A 1 181 ? -4.892 8.743 -1.906 1.00 95.06 181 MET A O 1
ATOM 1483 N N . ARG A 1 182 ? -6.588 8.266 -3.298 1.00 92.38 182 ARG A N 1
ATOM 1484 C CA . ARG A 1 182 ? -6.508 9.532 -4.052 1.00 92.38 182 ARG A CA 1
ATOM 1485 C C . ARG A 1 182 ? -6.739 10.763 -3.175 1.00 92.38 182 ARG A C 1
ATOM 1487 O O . ARG A 1 182 ? -6.093 11.791 -3.381 1.00 92.38 182 ARG A O 1
ATOM 1494 N N . LYS A 1 183 ? -7.685 10.698 -2.232 1.00 90.62 183 LYS A N 1
ATOM 1495 C CA . LYS A 1 183 ? -7.968 11.800 -1.295 1.00 90.62 183 LYS A CA 1
ATOM 1496 C C . LYS A 1 183 ? -6.827 11.982 -0.299 1.00 90.62 183 LYS A C 1
ATOM 1498 O O . LYS A 1 183 ? -6.383 13.113 -0.102 1.00 90.62 183 LYS A O 1
ATOM 1503 N N . TYR A 1 184 ? -6.342 10.886 0.278 1.00 88.25 184 TYR A N 1
ATOM 1504 C CA . TYR A 1 184 ? -5.238 10.889 1.228 1.00 88.25 184 TYR A CA 1
ATOM 1505 C C . TYR A 1 184 ? -3.972 11.474 0.593 1.00 88.25 184 TYR A C 1
ATOM 1507 O O . TYR A 1 184 ? -3.380 12.400 1.147 1.00 88.25 184 TYR A O 1
ATOM 1515 N N . TYR A 1 185 ? -3.641 11.056 -0.631 1.00 83.25 185 TYR A N 1
ATOM 1516 C CA . TYR A 1 185 ? -2.508 11.598 -1.382 1.00 83.25 185 TYR A CA 1
ATOM 1517 C C . TYR A 1 185 ? -2.616 13.114 -1.610 1.00 83.25 185 TYR A C 1
ATOM 1519 O O . TYR A 1 185 ? -1.697 13.861 -1.269 1.00 83.25 185 TYR A O 1
ATOM 1527 N N . LYS A 1 186 ? -3.775 13.607 -2.073 1.00 80.62 186 LYS A N 1
ATOM 1528 C CA . LYS A 1 186 ? -4.022 15.058 -2.199 1.00 80.62 186 LYS A CA 1
ATOM 1529 C C . LYS A 1 186 ? -3.876 15.798 -0.866 1.00 80.62 186 LYS A C 1
ATOM 1531 O O . LYS A 1 186 ? -3.472 16.958 -0.850 1.00 80.62 186 LYS A O 1
ATOM 1536 N N . SER A 1 187 ? -4.223 15.163 0.253 1.00 76.56 187 SER A N 1
ATOM 1537 C CA . SER A 1 187 ? -4.077 15.773 1.579 1.00 76.56 187 SER A CA 1
ATOM 1538 C C . SER A 1 187 ? -2.614 15.928 2.005 1.00 76.56 187 SER A C 1
ATOM 1540 O O . SER A 1 187 ? -2.296 16.907 2.675 1.00 76.56 187 SER A O 1
ATOM 1542 N N . ILE A 1 188 ? -1.729 15.011 1.595 1.00 77.06 188 ILE A N 1
ATOM 1543 C CA . ILE A 1 188 ? -0.286 15.095 1.860 1.00 77.06 188 ILE A CA 1
ATOM 1544 C C . ILE A 1 188 ? 0.341 16.200 1.008 1.00 77.06 188 ILE A C 1
ATOM 1546 O O . ILE A 1 188 ? 1.074 17.028 1.537 1.00 77.06 188 ILE A O 1
ATOM 1550 N N . GLN A 1 189 ? 0.001 16.265 -0.283 1.00 72.25 189 GLN A N 1
ATOM 1551 C CA . GLN A 1 189 ? 0.543 17.282 -1.194 1.00 72.25 189 GLN A CA 1
ATOM 1552 C C . GLN A 1 189 ? 0.218 18.718 -0.769 1.00 72.25 189 GLN A C 1
ATOM 1554 O O . GLN A 1 189 ? 1.029 19.606 -0.974 1.00 72.25 189 GLN A O 1
ATOM 1559 N N . ASN A 1 190 ? -0.949 18.954 -0.165 1.00 68.19 190 ASN A N 1
ATOM 1560 C CA . ASN A 1 190 ? -1.347 20.293 0.288 1.00 68.19 190 ASN A CA 1
ATOM 1561 C C . ASN A 1 190 ? -0.775 20.686 1.665 1.00 68.19 190 ASN A C 1
ATOM 1563 O O . ASN A 1 190 ? -1.036 21.795 2.131 1.00 68.19 190 ASN A O 1
ATOM 1567 N N . LYS A 1 191 ? -0.075 19.775 2.354 1.00 59.94 191 LYS A N 1
ATOM 1568 C CA . LYS A 1 191 ? 0.534 20.019 3.674 1.00 59.94 191 LYS A CA 1
ATOM 1569 C C . LYS A 1 191 ? 2.043 20.287 3.604 1.00 59.94 191 LYS A C 1
ATOM 1571 O O . LYS A 1 191 ? 2.592 20.737 4.608 1.00 59.94 191 LYS A O 1
ATOM 1576 N N . ASN A 1 192 ? 2.671 20.015 2.460 1.00 46.53 192 ASN A N 1
ATOM 1577 C CA . ASN A 1 192 ? 4.084 20.270 2.168 1.00 46.53 192 ASN A CA 1
ATOM 1578 C C . ASN A 1 192 ? 4.237 21.503 1.272 1.00 46.53 192 ASN A C 1
ATOM 1580 O O . ASN A 1 192 ? 5.300 22.152 1.373 1.00 46.53 192 ASN A O 1
#

pLDDT: mean 80.28, std 17.7, range [37.0, 98.19]

Sequence (192 aa):
MHRVFNFFCFVSVVVGVIYYATNNDFLWINIGVTEEEALSITHDVVKTQTQLILQDLGVGDDGISSKIIIHNTYPDNGYAGLFYGDYAIANGVKSYVQKSGVIDIYPMVYFMRRDKDGNLVSIPSNQRPNKEGFREEMNQVLAHELRHYWQYQTGVFYKHPYDTSIPHDERWAEKDANDYMRKYYKSIQNKN

Secondary structure (DSSP, 8-state):
-HHHHHHHHHHHHHHHHHHHHTTT-------PPPHHHHHHHHHHHHHHHHHHHHHHTT---SSGGGGEEE--S--TT--SEEEEEEEEEETTEEEEEEEEEEEEE-GGGGGEEE-TTS-EEEPPGGGS--HHHHHHHHHHHHHHHHHHHHHHHT-GGGGS---TTS-GGGSHHHHHHHHHHHHHHHHHHTT-